Protein AF-A0A314ULB9-F1 (afdb_monomer_lite)

Foldseek 3Di:
DDDDDDDDDDDDDDDDDDDDPDDDDDDDDDDPDPPDPDFDFPDFADDDDDDDDDDDDDDDDDPDPPRGDRAAGEHELVGLVCLVVCVVVVGAYEYEYQADLLVLLVLLCLLVVVVVPPDPPPDDDQPCPRQQDPDRDPPLLDQVCCVDPNVVVSSVSSVSQLSHQEYEYAADCVVRVRSQVRQVPPVSGHHYHHPDDPADQDPPDDDDPVVVVVQVVVQVLLVPADFLQEEEEDAPFQDADDLVVLQVVLVVCLVVVTAYEYQHWHADDVPDDRTTDFDPDPCVRYPHCSCVSCPSRYDYDNDYPLLVLLLRRNHNAYEYLPRPNSVRSNVVSVHHYDYPSVSVSVCSNPPD

pLDDT: mean 75.26, std 25.93, range [21.83, 98.62]

Secondary structure (DSSP, 8-state):
-------------------------------------------------PPP---------------PPP--EEEEGGGGGGHHHHHHTT--EEEEE-S-HHHHHHHHHHHHHHHH--S---S--TT---TT-SS---GGGS-GGGTSTTHHHHHHHHHTGGGSSEEEES--TTTSHHHHHHHHHSSSSPPEEE-------S--S---HHHHHHHHHHHHHHHTSPTT-EEEEE--TT----HHHHHHHHHHHHHH--EEEEE-EEPPPTTS-SS-EE-S-HHHHSPTTHHHHTTTTEEEES---HHHHHHSTTEEEEEE---HHHHHHHHHTTPPEEE-HHHHHHHTTT--

Organism: NCBI:txid2094558

Structure (mmCIF, N/CA/C/O backbone):
data_AF-A0A314ULB9-F1
#
_entry.id   AF-A0A314ULB9-F1
#
loop_
_atom_site.group_PDB
_atom_site.id
_atom_site.type_symbol
_atom_site.label_atom_id
_atom_site.label_alt_id
_atom_site.label_comp_id
_atom_site.label_asym_id
_atom_site.label_entity_id
_atom_site.label_seq_id
_atom_site.pdbx_PDB_ins_code
_atom_site.Cartn_x
_atom_site.Cartn_y
_atom_site.Cartn_z
_atom_site.occupancy
_atom_site.B_iso_or_equiv
_atom_site.auth_seq_id
_atom_site.auth_comp_id
_atom_site.auth_asym_id
_atom_site.auth_atom_id
_atom_site.pdbx_PDB_model_num
ATOM 1 N N . MET A 1 1 ? 30.884 51.135 22.138 1.00 31.78 1 MET A N 1
ATOM 2 C CA . MET A 1 1 ? 32.271 51.521 22.484 1.00 31.78 1 MET A CA 1
ATOM 3 C C . MET A 1 1 ? 32.935 50.277 23.064 1.00 31.78 1 MET A C 1
ATOM 5 O O . MET A 1 1 ? 32.473 49.824 24.096 1.00 31.78 1 MET A O 1
ATOM 9 N N . GLN A 1 2 ? 33.692 49.493 22.278 1.00 26.55 2 GLN A N 1
ATOM 10 C CA . GLN A 1 2 ? 35.158 49.615 22.075 1.00 26.55 2 GLN A CA 1
ATOM 11 C C . GLN A 1 2 ? 35.912 49.604 23.426 1.00 26.55 2 GLN A C 1
ATOM 13 O O . GLN A 1 2 ? 35.586 50.415 24.276 1.00 26.55 2 GLN A O 1
ATOM 18 N N . ASN A 1 3 ? 36.922 48.773 23.706 1.00 25.91 3 ASN A N 1
ATOM 19 C CA . ASN A 1 3 ? 37.880 48.105 22.826 1.00 25.91 3 ASN A CA 1
ATOM 20 C C . ASN A 1 3 ? 38.732 47.065 23.599 1.00 25.91 3 ASN A C 1
ATOM 22 O O . ASN A 1 3 ? 39.042 47.284 24.763 1.00 25.91 3 ASN A O 1
ATOM 26 N N . LEU A 1 4 ? 39.136 46.014 22.867 1.00 26.66 4 LEU A N 1
ATOM 27 C CA . LEU A 1 4 ? 40.483 45.416 22.724 1.00 26.66 4 LEU A CA 1
ATOM 28 C C . LEU A 1 4 ? 41.316 45.028 23.967 1.00 26.66 4 LEU A C 1
ATOM 30 O O . LEU A 1 4 ? 41.669 45.878 24.773 1.00 26.66 4 LEU A O 1
ATOM 34 N N . LEU A 1 5 ? 41.824 43.782 23.975 1.00 28.67 5 LEU A N 1
ATOM 35 C CA . LEU A 1 5 ? 43.239 43.462 23.667 1.00 28.67 5 LEU A CA 1
ATOM 36 C C . LEU A 1 5 ? 43.513 41.938 23.763 1.00 28.67 5 LEU A C 1
ATOM 38 O O . LEU A 1 5 ? 43.334 41.327 24.810 1.00 28.67 5 LEU A O 1
ATOM 42 N N . GLN A 1 6 ? 43.983 41.338 22.661 1.00 25.08 6 GLN A N 1
ATOM 43 C CA . GLN A 1 6 ? 44.854 40.144 22.676 1.00 25.08 6 GLN A CA 1
ATOM 44 C C . GLN A 1 6 ? 46.307 40.593 22.931 1.00 25.08 6 GLN A C 1
ATOM 46 O O . GLN A 1 6 ? 46.593 41.777 22.724 1.00 25.08 6 GLN A O 1
ATOM 51 N N . PRO A 1 7 ? 47.245 39.690 23.301 1.00 31.47 7 PRO A N 1
ATOM 52 C CA . PRO A 1 7 ? 48.147 39.129 22.274 1.00 31.47 7 PRO A CA 1
ATOM 53 C C . PRO A 1 7 ? 48.687 37.686 22.497 1.00 31.47 7 PRO A C 1
ATOM 55 O O . PRO A 1 7 ? 49.016 37.279 23.602 1.00 31.47 7 PRO A O 1
ATOM 58 N N . GLN A 1 8 ? 48.884 37.005 21.358 1.00 25.34 8 GLN A N 1
ATOM 59 C CA . GLN A 1 8 ? 50.039 36.187 20.915 1.00 25.34 8 GLN A CA 1
ATOM 60 C C . GLN A 1 8 ? 50.439 34.813 21.525 1.00 25.34 8 GLN A C 1
ATOM 62 O O . GLN A 1 8 ? 50.865 34.671 22.663 1.00 25.34 8 GLN A O 1
ATOM 67 N N . ASN A 1 9 ? 50.448 33.832 20.605 1.00 25.34 9 ASN A N 1
ATOM 68 C CA . ASN A 1 9 ? 51.266 32.602 20.502 1.00 25.34 9 ASN A CA 1
ATOM 69 C C . ASN A 1 9 ? 52.771 32.953 20.352 1.00 25.34 9 ASN A C 1
ATOM 71 O O . ASN A 1 9 ? 53.022 34.035 19.812 1.00 25.34 9 ASN A O 1
ATOM 75 N N . PRO A 1 10 ? 53.782 32.089 20.661 1.00 32.91 10 PRO A N 1
ATOM 76 C CA . PRO A 1 10 ? 54.102 30.926 19.794 1.00 32.91 10 PRO A CA 1
ATOM 77 C C . PRO A 1 10 ? 54.936 29.758 20.416 1.00 32.91 10 PRO A C 1
ATOM 79 O O . PRO A 1 10 ? 55.727 29.960 21.330 1.00 32.91 10 PRO A O 1
ATOM 82 N N . LYS A 1 11 ? 54.888 28.554 19.814 1.00 25.78 11 LYS A N 1
ATOM 83 C CA . LYS A 1 11 ? 56.035 27.806 19.214 1.00 25.78 11 LYS A CA 1
ATOM 84 C C . LYS A 1 11 ? 55.843 26.280 19.161 1.00 25.78 11 LYS A C 1
ATOM 86 O O . LYS A 1 11 ? 55.283 25.641 20.039 1.00 25.78 11 LYS A O 1
ATOM 91 N N . SER A 1 12 ? 56.381 25.766 18.062 1.00 24.47 12 SER A N 1
ATOM 92 C CA . SER A 1 12 ? 56.535 24.410 17.536 1.00 24.47 12 SER A CA 1
ATOM 93 C C . SER A 1 12 ? 57.300 23.400 18.399 1.00 24.47 12 SER A C 1
ATOM 95 O O . SER A 1 12 ? 58.253 23.780 19.074 1.00 24.47 12 SER A O 1
ATOM 97 N N . ASN A 1 13 ? 56.961 22.114 18.225 1.00 24.06 13 ASN A N 1
ATOM 98 C CA . ASN A 1 13 ? 57.814 20.908 18.072 1.00 24.06 13 ASN A CA 1
ATOM 99 C C . ASN A 1 13 ? 56.893 19.685 18.293 1.00 24.06 13 ASN A C 1
ATOM 101 O O . ASN A 1 13 ? 55.990 19.768 19.110 1.00 24.06 13 ASN A O 1
ATOM 105 N N . SER A 1 14 ? 56.980 18.519 17.660 1.00 25.56 14 SER A N 1
ATOM 106 C CA . SER A 1 14 ? 57.880 17.901 16.689 1.00 25.56 14 SER A CA 1
ATOM 107 C C . SER A 1 14 ? 57.163 16.644 16.161 1.00 25.56 14 SER A C 1
ATOM 109 O O . SER A 1 14 ? 56.332 16.070 16.865 1.00 25.56 14 SER A O 1
ATOM 111 N N . LEU A 1 15 ? 57.521 16.181 14.963 1.00 23.30 15 LEU A N 1
ATOM 112 C CA . LEU A 1 15 ? 57.156 14.860 14.446 1.00 23.30 15 LEU A CA 1
ATOM 113 C C . LEU A 1 15 ? 57.511 13.743 15.442 1.00 23.30 15 LEU A C 1
ATOM 115 O O . LEU A 1 15 ? 58.659 13.656 15.866 1.00 23.30 15 LEU A O 1
ATOM 119 N N . MET A 1 16 ? 56.578 12.821 15.685 1.00 24.92 16 MET A N 1
ATOM 120 C CA . MET A 1 16 ? 56.902 11.406 15.855 1.00 24.92 16 MET A CA 1
ATOM 121 C C . MET A 1 16 ? 55.742 10.534 15.372 1.00 24.92 16 MET A C 1
ATOM 123 O O . MET A 1 16 ? 54.600 10.642 15.805 1.00 24.92 16 MET A O 1
ATOM 127 N N . SER A 1 17 ? 56.101 9.677 14.428 1.00 26.77 17 SER A N 1
ATOM 128 C CA . SER A 1 17 ? 55.384 8.528 13.901 1.00 26.77 17 SER A CA 1
ATOM 129 C C . SER A 1 17 ? 54.735 7.662 14.982 1.00 26.77 17 SER A C 1
ATOM 131 O O . SER A 1 17 ? 55.441 7.133 15.841 1.00 26.77 17 SER A O 1
ATOM 133 N N . GLN A 1 18 ? 53.432 7.404 14.863 1.00 26.67 18 GLN A N 1
ATOM 134 C CA . GLN A 1 18 ? 52.801 6.226 15.456 1.00 26.67 18 GLN A CA 1
ATOM 135 C C . GLN A 1 18 ? 51.836 5.593 14.449 1.00 26.67 18 GLN A C 1
ATOM 137 O O . GLN A 1 18 ? 50.843 6.188 14.039 1.00 26.67 18 GLN A O 1
ATOM 142 N N . ASN A 1 19 ? 52.186 4.373 14.039 1.00 23.97 19 ASN A N 1
ATOM 143 C CA . ASN A 1 19 ? 51.339 3.450 13.297 1.00 23.97 19 ASN A CA 1
ATOM 144 C C . ASN A 1 19 ? 50.053 3.182 14.094 1.00 23.97 19 ASN A C 1
ATOM 146 O O . ASN A 1 19 ? 50.112 2.594 15.175 1.00 23.97 19 ASN A O 1
ATOM 150 N N . LEU A 1 20 ? 48.896 3.566 13.552 1.00 23.14 20 LEU A N 1
ATOM 151 C CA . LEU A 1 20 ? 47.603 3.104 14.049 1.00 23.14 20 LEU A CA 1
ATOM 152 C C . LEU A 1 20 ? 47.368 1.655 13.597 1.00 23.14 20 LEU A C 1
ATOM 154 O O . LEU A 1 20 ? 46.864 1.405 12.507 1.00 23.14 20 LEU A O 1
ATOM 158 N N . ASN A 1 21 ? 47.672 0.704 14.478 1.00 26.59 21 ASN A N 1
ATOM 159 C CA . ASN A 1 21 ? 46.904 -0.535 14.570 1.00 26.59 21 ASN A CA 1
ATOM 160 C C . ASN A 1 21 ? 45.690 -0.244 15.463 1.00 26.59 21 ASN A C 1
ATOM 162 O O . ASN A 1 21 ? 45.787 -0.332 16.685 1.00 26.59 21 ASN A O 1
ATOM 166 N N . GLN A 1 22 ? 44.553 0.124 14.871 1.00 23.95 22 GLN A N 1
ATOM 167 C CA . GLN A 1 22 ? 43.273 0.142 15.582 1.00 23.95 22 GLN A CA 1
ATOM 168 C C . GLN A 1 22 ? 42.404 -1.021 15.112 1.00 23.95 22 GLN A C 1
ATOM 170 O O . GLN A 1 22 ? 41.786 -0.996 14.051 1.00 23.95 22 GLN A O 1
ATOM 175 N N . SER A 1 23 ? 42.376 -2.046 15.964 1.00 25.17 23 SER A N 1
ATOM 176 C CA . SER A 1 23 ? 41.289 -3.012 16.062 1.00 25.17 23 SER A CA 1
ATOM 177 C C . SER A 1 23 ? 39.985 -2.245 16.287 1.00 25.17 23 SER A C 1
ATOM 179 O O . SER A 1 23 ? 39.807 -1.610 17.327 1.00 25.17 23 SER A O 1
ATOM 181 N N . THR A 1 24 ? 39.085 -2.257 15.308 1.00 23.42 24 THR A N 1
ATOM 182 C CA . THR A 1 24 ? 37.729 -1.733 15.480 1.00 23.42 24 THR A CA 1
ATOM 183 C C . THR A 1 24 ? 36.827 -2.869 15.945 1.00 23.42 24 THR A C 1
ATOM 185 O O . THR A 1 24 ? 36.360 -3.703 15.173 1.00 23.42 24 THR A O 1
ATOM 188 N N . HIS A 1 25 ? 36.590 -2.896 17.256 1.00 22.94 25 HIS A N 1
ATOM 189 C CA . HIS A 1 25 ? 35.449 -3.582 17.845 1.00 22.94 25 HIS A CA 1
ATOM 190 C C . HIS A 1 25 ? 34.162 -2.968 17.278 1.00 22.94 25 HIS A C 1
ATOM 192 O O . HIS A 1 25 ? 33.786 -1.850 17.625 1.00 22.94 25 HIS A O 1
ATOM 198 N N . LEU A 1 26 ? 33.479 -3.707 16.403 1.00 22.30 26 LEU A N 1
ATOM 199 C CA . LEU A 1 26 ? 32.108 -3.407 16.003 1.00 22.30 26 LEU A CA 1
ATOM 200 C C . LEU A 1 26 ? 31.181 -3.651 17.199 1.00 22.30 26 LEU A C 1
ATOM 202 O O . LEU A 1 26 ? 30.845 -4.788 17.536 1.00 22.30 26 LEU A O 1
ATOM 206 N N . HIS A 1 27 ? 30.771 -2.560 17.844 1.00 21.83 27 HIS A N 1
ATOM 207 C CA . HIS A 1 27 ? 29.608 -2.541 18.720 1.00 21.83 27 HIS A CA 1
ATOM 208 C C . HIS A 1 27 ? 28.372 -2.954 17.908 1.00 21.83 27 HIS A C 1
ATOM 210 O O . HIS A 1 27 ? 27.984 -2.278 16.958 1.00 21.83 27 HIS A O 1
ATOM 216 N N . LYS A 1 28 ? 27.745 -4.068 18.300 1.00 23.70 28 LYS A N 1
ATOM 217 C CA . LYS A 1 28 ? 26.395 -4.434 17.866 1.00 23.70 28 LYS A CA 1
ATOM 218 C C . LYS A 1 28 ? 25.407 -3.440 18.474 1.00 23.70 28 LYS A C 1
ATOM 220 O O . LYS A 1 28 ? 25.072 -3.549 19.650 1.00 23.70 28 LYS A O 1
ATOM 225 N N . THR A 1 29 ? 24.929 -2.490 17.684 1.00 22.11 29 THR A N 1
ATOM 226 C CA . THR A 1 29 ? 23.689 -1.770 17.977 1.00 22.11 29 THR A CA 1
ATOM 227 C C . THR A 1 29 ? 22.541 -2.526 17.314 1.00 22.11 29 THR A C 1
ATOM 229 O O . THR A 1 29 ? 22.386 -2.537 16.096 1.00 22.11 29 THR A O 1
ATOM 232 N N . HIS A 1 30 ? 21.759 -3.224 18.138 1.00 26.66 30 HIS A N 1
ATOM 233 C CA . HIS A 1 30 ? 20.479 -3.794 17.741 1.00 26.66 30 HIS A CA 1
ATOM 234 C C . HIS A 1 30 ? 19.498 -2.650 17.457 1.00 26.66 30 HIS A C 1
ATOM 236 O O . HIS A 1 30 ? 19.105 -1.927 18.367 1.00 26.66 30 HIS A O 1
ATOM 242 N N . SER A 1 31 ? 19.120 -2.497 16.191 1.00 22.25 31 SER A N 1
ATOM 243 C CA . SER A 1 31 ? 17.976 -1.705 15.742 1.00 22.25 31 SER A CA 1
ATOM 244 C C . SER A 1 31 ? 17.188 -2.580 14.774 1.00 22.25 31 SER A C 1
ATOM 246 O O . SER A 1 31 ? 17.497 -2.689 13.588 1.00 22.25 31 SER A O 1
ATOM 248 N N . SER A 1 32 ? 16.234 -3.319 15.327 1.00 28.33 32 SER A N 1
ATOM 249 C CA . SER A 1 32 ? 15.219 -4.051 14.586 1.00 28.33 32 SER A CA 1
ATOM 250 C C . SER A 1 32 ? 14.199 -3.038 14.085 1.00 28.33 32 SER A C 1
ATOM 252 O O . SER A 1 32 ? 13.433 -2.551 14.905 1.00 28.33 32 SER A O 1
ATOM 254 N N . HIS A 1 33 ? 14.242 -2.699 12.794 1.00 29.58 33 HIS A N 1
ATOM 255 C CA . HIS A 1 33 ? 13.138 -2.231 11.928 1.00 29.58 33 HIS A CA 1
ATOM 256 C C . HIS A 1 33 ? 13.734 -1.685 10.607 1.00 29.58 33 HIS A C 1
ATOM 258 O O . HIS A 1 33 ? 13.588 -0.518 10.257 1.00 29.58 33 HIS A O 1
ATOM 264 N N . GLN A 1 34 ? 14.448 -2.540 9.865 1.00 24.33 34 GLN A N 1
ATOM 265 C CA . GLN A 1 34 ? 14.651 -2.357 8.423 1.00 24.33 34 GLN A CA 1
ATOM 266 C C . GLN A 1 34 ? 13.581 -3.192 7.717 1.00 24.33 34 GLN A C 1
ATOM 268 O O . GLN A 1 34 ? 13.739 -4.401 7.572 1.00 24.33 34 GLN A O 1
ATOM 273 N N . GLN A 1 35 ? 12.468 -2.574 7.327 1.00 31.08 35 GLN A N 1
ATOM 274 C CA . GLN A 1 35 ? 11.475 -3.238 6.486 1.00 31.08 35 GLN A CA 1
ATOM 275 C C . GLN A 1 35 ? 11.887 -3.114 5.008 1.00 31.08 35 GLN A C 1
ATOM 277 O O . GLN A 1 35 ? 11.817 -2.048 4.413 1.00 31.08 35 GLN A O 1
ATOM 282 N N . ASN A 1 36 ? 12.354 -4.247 4.473 1.00 27.62 36 ASN A N 1
ATOM 283 C CA . ASN A 1 36 ? 12.190 -4.769 3.110 1.00 27.62 36 ASN A CA 1
ATOM 284 C C . ASN A 1 36 ? 12.535 -3.884 1.893 1.00 27.62 36 ASN A C 1
ATOM 286 O O . ASN A 1 36 ? 11.671 -3.550 1.092 1.00 27.62 36 ASN A O 1
ATOM 290 N N . LEU A 1 37 ? 13.835 -3.703 1.639 1.00 26.09 37 LEU A N 1
ATOM 291 C CA . LEU A 1 37 ? 14.373 -3.776 0.272 1.00 26.09 37 LEU A CA 1
ATOM 292 C C . LEU A 1 37 ? 14.698 -5.249 -0.014 1.00 26.09 37 LEU A C 1
ATOM 294 O O . LEU A 1 37 ? 15.785 -5.729 0.317 1.00 26.09 37 LEU A O 1
ATOM 298 N N . SER A 1 38 ? 13.753 -6.011 -0.561 1.00 27.70 38 SER A N 1
ATOM 299 C CA . SER A 1 38 ? 14.019 -7.398 -0.948 1.00 27.70 38 SER A CA 1
ATOM 300 C C . SER A 1 38 ? 14.708 -7.442 -2.315 1.00 27.70 38 SER A C 1
ATOM 302 O O . SER A 1 38 ? 14.077 -7.410 -3.367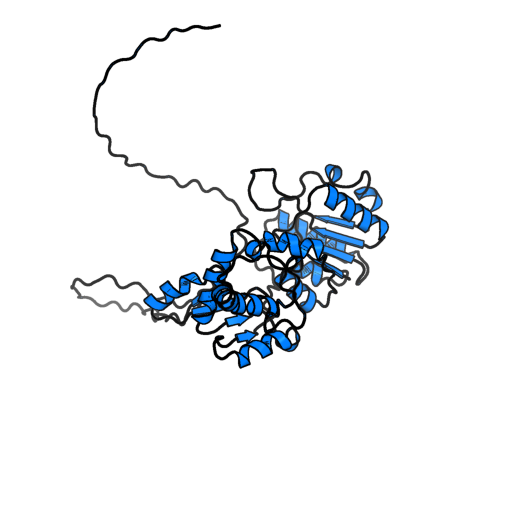 1.00 27.70 38 SER A O 1
ATOM 304 N N . LEU A 1 39 ? 16.040 -7.568 -2.319 1.00 27.80 39 LEU A N 1
ATOM 305 C CA . LEU A 1 39 ? 16.733 -8.130 -3.479 1.00 27.80 39 LEU A CA 1
ATOM 306 C C . LEU A 1 39 ? 16.378 -9.621 -3.555 1.00 27.80 39 LEU A C 1
ATOM 308 O O . LEU A 1 39 ? 16.906 -10.436 -2.796 1.00 27.80 39 LEU A O 1
ATOM 312 N N . PHE A 1 40 ? 15.500 -9.998 -4.480 1.00 29.84 40 PHE A N 1
ATOM 313 C CA . PHE A 1 40 ? 15.278 -11.405 -4.788 1.00 29.84 40 PHE A CA 1
ATOM 314 C C . PHE A 1 40 ? 16.350 -11.883 -5.775 1.00 29.84 40 PHE A C 1
ATOM 316 O O . PHE A 1 40 ? 16.211 -11.792 -6.993 1.00 29.84 40 PHE A O 1
ATOM 323 N N . THR A 1 41 ? 17.454 -12.422 -5.254 1.00 30.70 41 THR A N 1
ATOM 324 C CA . THR A 1 41 ? 18.365 -13.237 -6.066 1.00 30.70 41 THR A CA 1
ATOM 325 C C . THR A 1 41 ? 17.720 -14.605 -6.288 1.00 30.70 41 THR A C 1
ATOM 327 O O . THR A 1 41 ? 17.552 -15.363 -5.331 1.00 30.70 41 THR A O 1
ATOM 330 N N . LEU A 1 42 ? 17.420 -14.970 -7.538 1.00 31.72 42 LEU A N 1
ATOM 331 C CA . LEU A 1 42 ? 17.211 -16.376 -7.901 1.00 31.72 42 LEU A CA 1
ATOM 332 C C . LEU A 1 42 ? 18.534 -17.113 -7.655 1.00 31.72 42 LEU A C 1
ATOM 334 O O . LEU A 1 42 ? 19.478 -17.015 -8.443 1.00 31.72 42 LEU A O 1
ATOM 338 N N . LYS A 1 43 ? 18.645 -17.759 -6.488 1.00 27.48 43 LYS A N 1
ATOM 339 C CA . LYS A 1 43 ? 19.901 -18.354 -6.043 1.00 27.48 43 LYS A CA 1
ATOM 340 C C . LYS A 1 43 ? 20.190 -19.633 -6.789 1.00 27.48 43 LYS A C 1
ATOM 342 O O . LYS A 1 43 ? 19.488 -20.634 -6.700 1.00 27.48 43 LYS A O 1
ATOM 347 N N . ALA A 1 44 ? 21.348 -19.567 -7.405 1.00 41.41 44 ALA A N 1
ATOM 348 C CA . ALA A 1 44 ? 22.115 -20.674 -7.862 1.00 41.41 44 ALA A CA 1
ATOM 349 C C . ALA A 1 44 ? 23.609 -20.280 -7.684 1.00 41.41 44 ALA A C 1
ATOM 351 O O . ALA A 1 44 ? 24.128 -19.458 -8.422 1.00 41.41 44 ALA A O 1
ATOM 352 N N . THR A 1 45 ? 24.275 -20.867 -6.677 1.00 31.22 45 THR A N 1
ATOM 353 C CA . THR A 1 45 ? 25.677 -20.724 -6.231 1.00 31.22 45 THR A CA 1
ATOM 354 C C . THR A 1 45 ? 26.793 -21.145 -7.220 1.00 31.22 45 THR A C 1
ATOM 356 O O . THR A 1 45 ? 26.890 -22.312 -7.585 1.00 31.22 45 THR A O 1
ATOM 359 N N . TYR A 1 46 ? 27.766 -20.258 -7.482 1.00 34.84 46 TYR A N 1
ATOM 360 C CA . TYR A 1 46 ? 29.074 -20.574 -8.098 1.00 34.84 46 TYR A CA 1
ATOM 361 C C . TYR A 1 46 ? 30.237 -20.071 -7.207 1.00 34.84 46 TYR A C 1
ATOM 363 O O . TYR A 1 46 ? 30.109 -18.991 -6.623 1.00 34.84 46 TYR A O 1
ATOM 371 N N . PRO A 1 47 ? 31.378 -20.786 -7.094 1.00 32.94 47 PRO A N 1
ATOM 372 C CA . PRO A 1 47 ? 32.570 -20.292 -6.405 1.00 32.94 47 PRO A CA 1
ATOM 373 C C . PRO A 1 47 ? 33.498 -19.492 -7.336 1.00 32.94 47 PRO A C 1
ATOM 375 O O . PRO A 1 47 ? 33.852 -19.910 -8.434 1.00 32.94 47 PRO A O 1
ATOM 378 N N . MET A 1 48 ? 33.924 -18.325 -6.862 1.00 28.89 48 MET A N 1
ATOM 379 C CA . MET A 1 48 ? 34.791 -17.370 -7.557 1.00 28.89 48 MET A CA 1
ATOM 380 C C . MET A 1 48 ? 36.180 -17.977 -7.866 1.00 28.89 48 MET A C 1
ATOM 382 O O . MET A 1 48 ? 36.951 -18.274 -6.952 1.00 28.89 48 MET A O 1
ATOM 386 N N . SER A 1 49 ? 36.526 -18.146 -9.149 1.00 33.34 49 SER A N 1
ATOM 387 C CA . SER A 1 49 ? 37.855 -18.614 -9.575 1.00 33.34 49 SER A CA 1
ATOM 388 C C . SER A 1 49 ? 38.922 -17.543 -9.325 1.00 33.34 49 SER A C 1
ATOM 390 O O . SER A 1 49 ? 38.959 -16.513 -9.998 1.00 33.34 49 SER A O 1
ATOM 392 N N . ARG A 1 50 ? 39.839 -17.806 -8.385 1.00 34.44 50 ARG A N 1
ATOM 393 C CA . ARG A 1 50 ? 41.129 -17.105 -8.311 1.00 34.44 50 ARG A CA 1
ATOM 394 C C . ARG A 1 50 ? 42.048 -17.601 -9.427 1.00 34.44 50 ARG A C 1
ATOM 396 O O . ARG A 1 50 ? 42.102 -18.795 -9.715 1.00 34.44 50 ARG A O 1
ATOM 403 N N . LYS A 1 51 ? 42.765 -16.658 -10.042 1.00 32.56 51 LYS A N 1
ATOM 404 C CA . LYS A 1 51 ? 43.770 -16.902 -11.081 1.00 32.56 51 LYS A CA 1
ATOM 405 C C . LYS A 1 51 ? 44.860 -17.873 -10.595 1.00 32.56 51 LYS A C 1
ATOM 407 O O . LYS A 1 51 ? 45.254 -17.873 -9.434 1.00 32.56 51 LYS A O 1
ATOM 412 N N . SER A 1 52 ? 45.297 -18.673 -11.557 1.00 30.75 52 SER A N 1
ATOM 413 C CA . SER A 1 52 ? 46.242 -19.791 -11.567 1.00 30.75 52 SER A CA 1
ATOM 414 C C . SER A 1 52 ? 47.594 -19.599 -10.865 1.00 30.75 52 SER A C 1
ATOM 416 O O . SER A 1 52 ? 48.270 -18.604 -11.110 1.00 30.75 52 SER A O 1
ATOM 418 N N . SER A 1 53 ? 48.039 -20.656 -10.172 1.00 28.31 53 SER A N 1
ATOM 419 C CA . SER A 1 53 ? 49.428 -21.160 -10.166 1.00 28.31 53 SER A CA 1
ATOM 420 C C . SER A 1 53 ? 49.409 -22.697 -10.025 1.00 28.31 53 SER A C 1
ATOM 422 O O . SER A 1 53 ? 48.499 -23.210 -9.369 1.00 28.31 53 SER A O 1
ATOM 424 N N . PRO A 1 54 ? 50.338 -23.455 -10.645 1.00 38.59 54 PRO A N 1
ATOM 425 C CA . PRO A 1 54 ? 50.186 -24.896 -10.830 1.00 38.59 54 PRO A CA 1
ATOM 426 C C . PRO A 1 54 ? 50.928 -25.707 -9.760 1.00 38.59 54 PRO A C 1
ATOM 428 O O . PRO A 1 54 ? 52.125 -25.529 -9.568 1.00 38.59 54 PRO A O 1
ATOM 431 N N . ALA A 1 55 ? 50.232 -26.650 -9.125 1.00 30.94 55 ALA A N 1
ATOM 432 C CA . ALA A 1 55 ? 50.809 -27.902 -8.633 1.00 30.94 55 ALA A CA 1
ATOM 433 C C . ALA A 1 55 ? 49.671 -28.852 -8.235 1.00 30.94 55 ALA A C 1
ATOM 435 O O . ALA A 1 55 ? 48.920 -28.577 -7.302 1.00 30.94 55 ALA A O 1
ATOM 436 N N . SER A 1 56 ? 49.543 -29.978 -8.935 1.00 33.12 56 SER A N 1
ATOM 437 C CA . SER A 1 56 ? 48.666 -31.077 -8.541 1.00 33.12 56 SER A CA 1
ATOM 438 C C . SER A 1 56 ? 49.467 -32.364 -8.427 1.00 33.12 56 SER A C 1
ATOM 440 O O . SER A 1 56 ? 50.043 -32.815 -9.415 1.00 33.12 56 SER A O 1
ATOM 442 N N . SER A 1 57 ? 49.383 -33.004 -7.266 1.00 34.69 57 SER A N 1
ATOM 443 C CA . SER A 1 57 ? 49.202 -34.453 -7.194 1.00 34.69 57 SER A CA 1
ATOM 444 C C . SER A 1 57 ? 48.641 -34.825 -5.824 1.00 34.69 57 SER A C 1
ATOM 446 O O . SER A 1 57 ? 49.363 -34.825 -4.831 1.00 34.69 57 SER A O 1
ATOM 448 N N . SER A 1 58 ? 47.346 -35.121 -5.762 1.00 32.28 58 SER A N 1
ATOM 449 C CA . SER A 1 58 ? 46.804 -36.351 -5.165 1.00 32.28 58 SER A CA 1
ATOM 450 C C . SER A 1 58 ? 45.292 -36.237 -4.982 1.00 32.28 58 SER A C 1
ATOM 452 O O . SER A 1 58 ? 44.731 -35.207 -4.618 1.00 32.28 58 SER A O 1
ATOM 454 N N . SER A 1 59 ? 44.646 -37.332 -5.345 1.00 40.09 59 SER A N 1
ATOM 455 C CA . SER A 1 59 ? 43.220 -37.554 -5.487 1.00 40.09 59 SER A CA 1
ATOM 456 C C . SER A 1 59 ? 42.537 -37.830 -4.149 1.00 40.09 59 SER A C 1
ATOM 458 O O . SER A 1 59 ? 42.794 -38.864 -3.537 1.00 40.09 59 SER A O 1
ATOM 460 N N . HIS A 1 60 ? 41.566 -36.999 -3.780 1.00 36.59 60 HIS A N 1
ATOM 461 C CA . HIS A 1 60 ? 40.437 -37.430 -2.962 1.00 36.59 60 HIS A CA 1
ATOM 462 C C . HIS A 1 60 ? 39.147 -36.866 -3.550 1.00 36.59 60 HIS A C 1
ATOM 464 O O . HIS A 1 60 ? 38.985 -35.659 -3.705 1.00 36.59 60 HIS A O 1
ATOM 470 N N . ALA A 1 61 ? 38.253 -37.781 -3.921 1.00 45.47 61 ALA A N 1
ATOM 471 C CA . ALA A 1 61 ? 36.936 -37.501 -4.459 1.00 45.47 61 ALA A CA 1
ATOM 472 C C . ALA A 1 61 ? 36.074 -36.783 -3.409 1.00 45.47 61 ALA A C 1
ATOM 474 O O . ALA A 1 61 ? 35.428 -37.417 -2.576 1.00 45.47 61 ALA A O 1
ATOM 475 N N . SER A 1 62 ? 36.052 -35.452 -3.457 1.00 40.31 62 SER A N 1
ATOM 476 C CA . SER A 1 62 ? 34.934 -34.674 -2.943 1.00 40.31 62 SER A CA 1
ATOM 477 C C . SER A 1 62 ? 33.869 -34.637 -4.038 1.00 40.31 62 SER A C 1
ATOM 479 O O . SER A 1 62 ? 34.142 -34.270 -5.179 1.00 40.31 62 SER A O 1
ATOM 481 N N . LYS A 1 63 ? 32.647 -35.071 -3.717 1.00 42.34 63 LYS A N 1
ATOM 482 C CA . LYS A 1 63 ? 31.479 -34.837 -4.572 1.00 42.34 63 LYS A CA 1
ATOM 483 C C . LYS A 1 63 ? 31.383 -33.324 -4.784 1.00 42.34 63 LYS A C 1
ATOM 485 O O . LYS A 1 63 ? 31.081 -32.603 -3.833 1.00 42.34 63 LYS A O 1
ATOM 490 N N . SER A 1 64 ? 31.712 -32.842 -5.981 1.00 49.16 64 SER A N 1
ATOM 491 C CA . SER A 1 64 ? 31.534 -31.438 -6.332 1.00 49.16 64 SER A CA 1
ATOM 492 C C . SER A 1 64 ? 30.051 -31.126 -6.204 1.00 49.16 64 SER A C 1
ATOM 494 O O . SER A 1 64 ? 29.238 -31.770 -6.864 1.00 49.16 64 SER A O 1
ATOM 496 N N . LEU A 1 65 ? 29.682 -30.171 -5.347 1.00 51.75 65 LEU A N 1
ATOM 497 C CA . LEU A 1 65 ? 28.389 -29.519 -5.508 1.00 51.75 65 LEU A CA 1
ATOM 498 C C . LEU A 1 65 ? 28.376 -28.954 -6.929 1.00 51.75 65 LEU A C 1
ATOM 500 O O . LEU A 1 65 ? 29.192 -28.083 -7.238 1.00 51.75 65 LEU A O 1
ATOM 504 N N . ASP A 1 66 ? 27.509 -29.494 -7.783 1.00 55.94 66 ASP A N 1
ATOM 505 C CA . ASP A 1 66 ? 27.297 -28.992 -9.133 1.00 55.94 66 ASP A CA 1
ATOM 506 C C . ASP A 1 66 ? 27.106 -27.477 -9.076 1.00 55.94 66 ASP A C 1
ATOM 508 O O . ASP A 1 66 ? 26.310 -26.947 -8.295 1.00 55.94 66 ASP A O 1
ATOM 512 N N . SER A 1 67 ? 27.919 -26.775 -9.859 1.00 69.44 67 SER A N 1
ATOM 513 C CA . SER A 1 67 ? 27.988 -25.326 -9.848 1.00 69.44 67 SER A CA 1
ATOM 514 C C . SER A 1 67 ? 26.655 -24.762 -10.316 1.00 69.44 67 SER A C 1
ATOM 516 O O . SER A 1 67 ? 26.262 -24.930 -11.473 1.00 69.44 67 SER A O 1
ATOM 518 N N . ILE A 1 68 ? 25.926 -24.120 -9.424 1.00 78.81 68 ILE A N 1
ATOM 519 C CA . ILE A 1 68 ? 24.599 -23.650 -9.743 1.00 78.81 68 ILE A CA 1
ATOM 520 C C . ILE A 1 68 ? 24.725 -22.357 -10.590 1.00 78.81 68 ILE A C 1
ATOM 522 O O . ILE A 1 68 ? 25.514 -21.457 -10.295 1.00 78.81 68 ILE A O 1
ATOM 526 N N . ARG A 1 69 ? 23.964 -22.279 -11.689 1.00 84.81 69 ARG A N 1
ATOM 527 C CA . ARG A 1 69 ? 23.984 -21.178 -12.671 1.00 84.81 69 ARG A CA 1
ATOM 528 C C . ARG A 1 69 ? 22.949 -20.099 -12.341 1.00 84.81 69 ARG A C 1
ATOM 530 O O . ARG A 1 69 ? 21.752 -20.374 -12.381 1.00 84.81 69 ARG A O 1
ATOM 537 N N . VAL A 1 70 ? 23.388 -18.859 -12.118 1.00 88.50 70 VAL A N 1
ATOM 538 C CA . VAL A 1 70 ? 22.482 -17.702 -11.994 1.00 88.50 70 VAL A CA 1
ATOM 539 C C . VAL A 1 70 ? 21.778 -17.456 -13.332 1.00 88.50 70 VAL A C 1
ATOM 541 O O . VAL A 1 70 ? 22.428 -17.268 -14.359 1.00 88.50 70 VAL A O 1
ATOM 544 N N . ALA A 1 71 ? 20.443 -17.486 -13.325 1.00 92.06 71 ALA A N 1
ATOM 545 C CA . ALA A 1 71 ? 19.628 -17.346 -14.535 1.00 92.06 71 ALA A CA 1
ATOM 546 C C . ALA A 1 71 ? 19.328 -15.884 -14.909 1.00 92.06 71 ALA A C 1
ATOM 548 O O . ALA A 1 71 ? 19.025 -15.604 -16.068 1.00 92.06 71 ALA A O 1
ATOM 549 N N . GLY A 1 72 ? 19.402 -14.966 -13.945 1.00 93.94 72 GLY A N 1
ATOM 550 C CA . GLY A 1 72 ? 19.094 -13.550 -14.115 1.00 93.94 72 GLY A CA 1
ATOM 551 C C . GLY A 1 72 ? 18.960 -12.825 -12.781 1.00 93.94 72 GLY A C 1
ATOM 552 O O . GLY A 1 72 ? 19.028 -13.445 -11.717 1.00 93.94 72 GLY A O 1
ATOM 553 N N . LEU A 1 73 ? 18.762 -11.513 -12.854 1.00 95.88 73 LEU A N 1
ATOM 554 C CA . LEU A 1 73 ? 18.543 -10.639 -11.709 1.00 95.88 73 LEU A CA 1
ATOM 555 C C . LEU A 1 73 ? 17.099 -10.130 -11.723 1.00 95.88 73 LEU A C 1
ATOM 557 O O . LEU A 1 73 ? 16.636 -9.659 -12.757 1.00 95.88 73 LEU A O 1
ATOM 561 N N . VAL A 1 74 ? 16.402 -10.202 -10.590 1.00 96.50 74 VAL A N 1
ATOM 562 C CA . VAL A 1 74 ? 15.110 -9.533 -10.393 1.00 96.50 74 VAL A CA 1
ATOM 563 C C . VAL A 1 74 ? 15.347 -8.365 -9.445 1.00 96.50 74 VAL A C 1
ATOM 565 O O . VAL A 1 74 ? 15.869 -8.564 -8.348 1.00 96.50 74 VAL A O 1
ATOM 568 N N . VAL A 1 75 ? 15.024 -7.150 -9.882 1.00 95.56 75 VAL A N 1
ATOM 569 C CA . VAL A 1 75 ? 15.285 -5.921 -9.121 1.00 95.56 75 VAL A CA 1
ATOM 570 C C . VAL A 1 75 ? 13.998 -5.174 -8.840 1.00 95.56 75 VAL A C 1
ATOM 572 O O . VAL A 1 75 ? 13.135 -5.084 -9.706 1.00 95.56 75 VAL A O 1
ATOM 575 N N . ASP A 1 76 ? 13.900 -4.599 -7.648 1.00 92.50 76 ASP A N 1
ATOM 576 C CA . ASP A 1 76 ? 12.946 -3.528 -7.379 1.00 92.50 76 ASP A CA 1
ATOM 577 C C . ASP A 1 76 ? 13.303 -2.273 -8.207 1.00 92.50 76 ASP A C 1
ATOM 579 O O . ASP A 1 76 ? 14.459 -2.091 -8.613 1.00 92.50 76 ASP A O 1
ATOM 583 N N . PHE A 1 77 ? 12.329 -1.401 -8.474 1.00 86.81 77 PHE A N 1
ATOM 584 C CA . PHE A 1 77 ? 12.548 -0.226 -9.316 1.00 86.81 77 PHE A CA 1
ATOM 585 C C . PHE A 1 77 ? 13.538 0.793 -8.730 1.00 86.81 77 PHE A C 1
ATOM 587 O O . PHE A 1 77 ? 14.246 1.439 -9.505 1.00 86.81 77 PHE A O 1
ATOM 594 N N . PHE A 1 78 ? 13.697 0.875 -7.404 1.00 85.38 78 PHE A N 1
ATOM 595 C CA . PHE A 1 78 ? 14.767 1.665 -6.774 1.00 85.38 78 PHE A CA 1
ATOM 596 C C . PHE A 1 78 ? 16.162 1.112 -7.070 1.00 85.38 78 PHE A C 1
ATOM 598 O O . PHE A 1 78 ? 17.156 1.837 -7.034 1.00 85.38 78 PHE A O 1
ATOM 605 N N . CYS A 1 79 ? 16.245 -0.176 -7.399 1.00 91.00 79 CYS A N 1
ATOM 606 C CA . CYS A 1 79 ? 17.482 -0.894 -7.679 1.00 91.00 79 CYS A CA 1
ATOM 607 C C . CYS A 1 79 ? 17.735 -1.081 -9.184 1.00 91.00 79 CYS A C 1
ATOM 609 O O . CYS A 1 79 ? 18.629 -1.839 -9.564 1.00 91.00 79 CYS A O 1
ATOM 611 N N . VAL A 1 80 ? 16.989 -0.396 -10.061 1.00 91.31 80 VAL A N 1
ATOM 612 C CA . VAL A 1 80 ? 17.104 -0.571 -11.522 1.00 91.31 80 VAL A CA 1
ATOM 613 C C . VAL A 1 80 ? 18.485 -0.186 -12.076 1.00 91.31 80 VAL A C 1
ATOM 615 O O . VAL A 1 80 ? 18.880 -0.655 -13.139 1.00 91.31 80 VAL A O 1
ATOM 618 N N . SER A 1 81 ? 19.280 0.599 -11.343 1.00 90.38 81 SER A N 1
ATOM 619 C CA . SER A 1 81 ? 20.685 0.878 -11.684 1.00 90.38 81 SER A CA 1
ATOM 620 C C . SER A 1 81 ? 21.562 -0.382 -11.735 1.00 90.38 81 SER A C 1
ATOM 622 O O . SER A 1 81 ? 22.561 -0.406 -12.451 1.00 90.38 81 SER A O 1
ATOM 624 N N . MET A 1 82 ? 21.162 -1.470 -11.067 1.00 92.44 82 MET A N 1
ATOM 625 C CA . MET A 1 82 ? 21.853 -2.766 -11.128 1.00 92.44 82 MET A CA 1
ATOM 626 C C . MET A 1 82 ? 21.794 -3.429 -12.512 1.00 92.44 82 MET A C 1
ATOM 628 O O . MET A 1 82 ? 22.472 -4.430 -12.741 1.00 92.44 82 MET A O 1
ATOM 632 N N . VAL A 1 83 ? 21.028 -2.873 -13.457 1.00 94.00 83 VAL A N 1
ATOM 633 C CA . VAL A 1 83 ? 21.079 -3.260 -14.872 1.00 94.00 83 VAL A CA 1
ATOM 634 C C . VAL A 1 83 ? 22.509 -3.204 -15.419 1.00 94.00 83 VAL A C 1
ATOM 636 O O . VAL A 1 83 ? 22.893 -4.101 -16.165 1.00 94.00 83 VAL A O 1
ATOM 639 N N . ASP A 1 84 ? 23.316 -2.213 -15.034 1.00 94.31 84 ASP A N 1
ATOM 640 C CA . ASP A 1 84 ? 24.688 -2.088 -15.542 1.00 94.31 84 ASP A CA 1
ATOM 641 C C . ASP A 1 84 ? 25.588 -3.219 -15.016 1.00 94.31 84 ASP A C 1
ATOM 643 O O . ASP A 1 84 ? 26.300 -3.859 -15.790 1.00 94.31 84 ASP A O 1
ATOM 647 N N . VAL A 1 85 ? 25.442 -3.579 -13.737 1.00 94.38 85 VAL A N 1
ATOM 648 C CA . VAL A 1 85 ? 26.123 -4.740 -13.136 1.00 94.38 85 VAL A CA 1
ATOM 649 C C . VAL A 1 85 ? 25.698 -6.041 -13.822 1.00 94.38 85 VAL A C 1
ATOM 651 O O . VAL A 1 85 ? 26.526 -6.896 -14.132 1.00 94.38 85 VAL A O 1
ATOM 654 N N . ALA A 1 86 ? 24.405 -6.208 -14.103 1.00 94.06 86 ALA A N 1
ATOM 655 C CA . ALA A 1 86 ? 23.909 -7.397 -14.786 1.00 94.06 86 ALA A CA 1
ATOM 656 C C . ALA A 1 86 ? 24.449 -7.517 -16.222 1.00 94.06 86 ALA A C 1
ATOM 658 O O . ALA A 1 86 ? 24.771 -8.624 -16.654 1.00 94.06 86 ALA A O 1
ATOM 659 N N . LYS A 1 87 ? 24.620 -6.395 -16.940 1.00 94.31 87 LYS A N 1
ATOM 660 C CA . LYS A 1 87 ? 25.254 -6.374 -18.268 1.00 94.31 87 LYS A CA 1
ATOM 661 C C . LYS A 1 87 ? 26.712 -6.835 -18.208 1.00 94.31 87 LYS A C 1
ATOM 663 O O . LYS A 1 87 ? 27.100 -7.654 -19.040 1.00 94.31 87 LYS A O 1
ATOM 668 N N . GLU A 1 88 ? 27.489 -6.370 -17.226 1.00 95.88 88 GLU A N 1
ATOM 669 C CA . GLU A 1 88 ? 28.881 -6.811 -17.010 1.00 95.88 88 GLU A CA 1
ATOM 670 C C . GLU A 1 88 ? 28.981 -8.315 -16.725 1.00 95.88 88 GLU A C 1
ATOM 672 O O . GLU A 1 88 ? 29.921 -8.979 -17.157 1.00 95.88 88 GLU A O 1
ATOM 677 N N . LEU A 1 89 ? 27.984 -8.868 -16.032 1.00 93.38 89 LEU A N 1
ATOM 678 C CA . LEU A 1 89 ? 27.897 -10.293 -15.710 1.00 93.38 89 LEU A CA 1
ATOM 679 C C . LEU A 1 89 ? 27.211 -11.132 -16.801 1.00 93.38 89 LEU A C 1
ATOM 681 O O . LEU A 1 89 ? 27.055 -12.341 -16.630 1.00 93.38 89 LEU A O 1
ATOM 685 N N . HIS A 1 90 ? 26.791 -10.515 -17.910 1.00 94.00 90 HIS A N 1
ATOM 686 C CA . HIS A 1 90 ? 26.020 -11.150 -18.984 1.00 94.00 90 HIS A CA 1
ATOM 687 C C . HIS A 1 90 ? 24.734 -11.849 -18.495 1.00 94.00 90 HIS A C 1
ATOM 689 O O . HIS A 1 90 ? 24.351 -12.911 -18.995 1.00 94.00 90 HIS A O 1
ATOM 695 N N . LEU A 1 91 ? 24.053 -11.247 -17.517 1.00 95.25 91 LEU A N 1
ATOM 696 C CA . LEU A 1 91 ? 22.804 -11.736 -16.938 1.00 95.25 91 LEU A CA 1
ATOM 697 C C . LEU A 1 91 ? 21.604 -10.916 -17.433 1.00 95.25 91 LEU A C 1
ATOM 699 O O . LEU A 1 91 ? 21.691 -9.691 -17.527 1.00 95.25 91 LEU A O 1
ATOM 703 N N . PRO A 1 92 ? 20.451 -11.551 -17.714 1.00 96.38 92 PRO A N 1
ATOM 704 C CA . PRO A 1 92 ? 19.224 -10.811 -17.968 1.00 96.38 92 PRO A CA 1
ATOM 705 C C . PRO A 1 92 ? 18.692 -10.185 -16.673 1.00 96.38 92 PRO A C 1
ATOM 707 O O . PRO A 1 92 ? 18.633 -10.855 -15.640 1.00 96.38 92 PRO A O 1
ATOM 710 N N . THR A 1 93 ? 18.235 -8.936 -16.753 1.00 97.19 93 THR A N 1
ATOM 711 C CA . THR A 1 93 ? 17.571 -8.238 -15.641 1.00 97.19 93 THR A CA 1
ATOM 712 C C . THR A 1 93 ? 16.073 -8.160 -15.874 1.00 97.19 93 THR A C 1
ATOM 714 O O . THR A 1 93 ? 15.639 -7.804 -16.968 1.00 97.19 93 THR A O 1
ATOM 717 N N . TYR A 1 94 ? 15.293 -8.438 -14.840 1.00 97.69 94 TYR A N 1
ATOM 718 C CA . TYR A 1 94 ? 13.850 -8.261 -14.794 1.00 97.69 94 TYR A CA 1
ATOM 719 C C . TYR A 1 94 ? 13.509 -7.236 -13.718 1.00 97.69 94 TYR A C 1
ATOM 721 O O . TYR A 1 94 ? 14.076 -7.263 -12.626 1.00 97.69 94 TYR A O 1
ATOM 729 N N . LEU A 1 95 ? 12.583 -6.337 -14.025 1.00 97.38 95 LEU A N 1
ATOM 730 C CA . LEU A 1 95 ? 12.044 -5.389 -13.057 1.00 97.38 95 LEU A CA 1
ATOM 731 C C . LEU A 1 95 ? 10.876 -6.043 -12.322 1.00 97.38 95 LEU A C 1
ATOM 733 O O . LEU A 1 95 ? 9.964 -6.526 -12.981 1.00 97.38 95 LEU A O 1
ATOM 737 N N . PHE A 1 96 ? 10.866 -6.037 -10.994 1.00 96.62 96 PHE A N 1
ATOM 738 C CA . PHE A 1 96 ? 9.676 -6.341 -10.207 1.00 96.62 96 PHE A CA 1
ATOM 739 C C . PHE A 1 96 ? 9.006 -5.031 -9.796 1.00 96.62 96 PHE A C 1
ATOM 741 O O . PHE A 1 96 ? 9.554 -4.257 -9.014 1.00 96.62 96 PHE A O 1
ATOM 748 N N . MET A 1 97 ? 7.832 -4.769 -10.364 1.00 94.38 97 MET A N 1
ATOM 749 C CA . MET A 1 97 ? 7.020 -3.608 -10.046 1.00 94.38 97 MET A CA 1
ATOM 750 C C . MET A 1 97 ? 6.123 -3.924 -8.848 1.00 94.38 97 MET A C 1
ATOM 752 O O . MET A 1 97 ? 5.182 -4.714 -8.945 1.00 94.38 97 MET A O 1
ATOM 756 N N . THR A 1 98 ? 6.433 -3.279 -7.726 1.00 90.44 98 THR A N 1
ATOM 757 C CA . THR A 1 98 ? 5.724 -3.370 -6.439 1.00 90.44 98 THR A CA 1
ATOM 758 C C . THR A 1 98 ? 4.532 -2.413 -6.338 1.00 90.44 98 THR A C 1
ATOM 760 O O . THR A 1 98 ? 3.838 -2.401 -5.326 1.00 90.44 98 THR A O 1
ATOM 763 N N . SER A 1 99 ? 4.278 -1.633 -7.391 1.00 91.81 99 SER A N 1
ATOM 764 C CA . SER A 1 99 ? 3.115 -0.754 -7.554 1.00 91.81 99 SER A CA 1
ATOM 765 C C . SER A 1 99 ? 2.173 -1.267 -8.652 1.00 91.81 99 SER A C 1
ATOM 767 O O . SER A 1 99 ? 2.446 -2.270 -9.313 1.00 91.81 99 SER A O 1
ATOM 769 N N . ASN A 1 100 ? 1.061 -0.564 -8.854 1.00 92.44 100 ASN A N 1
ATOM 770 C CA . ASN A 1 100 ? 0.053 -0.908 -9.854 1.00 92.44 100 ASN A CA 1
ATOM 771 C C . ASN A 1 100 ? 0.493 -0.606 -11.301 1.00 92.44 100 ASN A C 1
ATOM 773 O O . ASN A 1 100 ? 1.493 0.081 -11.548 1.00 92.44 100 ASN A O 1
ATOM 777 N N . ALA A 1 101 ? -0.258 -1.120 -12.276 1.00 93.88 101 ALA A N 1
ATOM 778 C CA . ALA A 1 101 ? 0.008 -0.898 -13.694 1.00 93.88 101 ALA A CA 1
ATOM 779 C C . ALA A 1 101 ? -0.144 0.580 -14.090 1.00 93.88 101 ALA A C 1
ATOM 781 O O . ALA A 1 101 ? 0.630 1.066 -14.912 1.00 93.88 101 ALA A O 1
ATOM 782 N N . GLY A 1 102 ? -1.068 1.329 -13.484 1.00 92.06 102 GLY A N 1
ATOM 783 C CA . GLY A 1 102 ? -1.182 2.777 -13.715 1.00 92.06 102 GLY A CA 1
ATOM 784 C C . GLY A 1 102 ? 0.106 3.551 -13.383 1.00 92.06 102 GLY A C 1
ATOM 785 O O . GLY A 1 102 ? 0.545 4.415 -14.143 1.00 92.06 102 GLY A O 1
ATOM 786 N N . TYR A 1 103 ? 0.768 3.200 -12.283 1.00 91.56 103 TYR A N 1
ATOM 787 C CA . TYR A 1 103 ? 2.042 3.786 -11.874 1.00 91.56 103 TYR A CA 1
ATOM 788 C C . TYR A 1 103 ? 3.184 3.372 -12.808 1.00 91.56 103 TYR A C 1
ATOM 790 O O . TYR A 1 103 ? 4.019 4.198 -13.178 1.00 91.56 103 TYR A O 1
ATOM 798 N N . LEU A 1 104 ? 3.201 2.114 -13.259 1.00 93.81 104 LEU A N 1
ATOM 799 C CA . LEU A 1 104 ? 4.142 1.669 -14.289 1.00 93.81 104 LEU A CA 1
ATOM 800 C C . LEU A 1 104 ? 3.976 2.471 -15.590 1.00 93.81 104 LEU A C 1
ATOM 802 O O . LEU A 1 104 ? 4.972 2.902 -16.171 1.00 93.81 104 LEU A O 1
ATOM 806 N N . ALA A 1 105 ? 2.736 2.714 -16.019 1.00 92.31 105 ALA A N 1
ATOM 807 C CA . ALA A 1 105 ? 2.410 3.554 -17.168 1.00 92.31 105 ALA A CA 1
ATOM 808 C C . ALA A 1 105 ? 2.953 4.982 -17.019 1.00 92.31 105 ALA A C 1
ATOM 810 O O . ALA A 1 105 ? 3.625 5.485 -17.924 1.00 92.31 105 ALA A O 1
ATOM 811 N N . LEU A 1 106 ? 2.753 5.600 -15.850 1.00 89.88 106 LEU A N 1
ATOM 812 C CA . LEU A 1 106 ? 3.355 6.891 -15.516 1.00 89.88 106 LEU A CA 1
ATOM 813 C C . LEU A 1 106 ? 4.880 6.844 -15.672 1.00 89.88 106 LEU A C 1
ATOM 815 O O . LEU A 1 106 ? 5.442 7.645 -16.419 1.00 89.88 106 LEU A O 1
ATOM 819 N N . MET A 1 107 ? 5.548 5.882 -15.032 1.00 91.50 107 MET A N 1
ATOM 820 C CA . MET A 1 107 ? 7.007 5.758 -15.082 1.00 91.50 107 MET A CA 1
ATOM 821 C C . MET A 1 107 ? 7.523 5.559 -16.510 1.00 91.50 107 MET A C 1
ATOM 823 O O . MET A 1 107 ? 8.466 6.229 -16.918 1.00 91.50 107 MET A O 1
ATOM 827 N N . LEU A 1 108 ? 6.891 4.712 -17.322 1.00 91.94 108 LEU A N 1
ATOM 828 C CA . LEU A 1 108 ? 7.291 4.511 -18.720 1.00 91.94 108 LEU A CA 1
ATOM 829 C C . LEU A 1 108 ? 7.097 5.769 -19.581 1.00 91.94 108 LEU A C 1
ATOM 831 O O . LEU A 1 108 ? 7.830 5.957 -20.560 1.00 91.94 108 LEU A O 1
ATOM 835 N N . HIS A 1 109 ? 6.149 6.636 -19.226 1.00 88.69 109 HIS A N 1
ATOM 836 C CA . HIS A 1 109 ? 5.868 7.873 -19.948 1.00 88.69 109 HIS A CA 1
ATOM 837 C C . HIS A 1 109 ? 6.786 9.044 -19.543 1.00 88.69 109 HIS A C 1
ATOM 839 O O . HIS A 1 109 ? 7.085 9.905 -20.376 1.00 88.69 109 HIS A O 1
ATOM 845 N N . LEU A 1 110 ? 7.308 9.065 -18.309 1.00 88.06 110 LEU A N 1
ATOM 846 C CA . LEU A 1 110 ? 8.142 10.165 -17.793 1.00 88.06 110 LEU A CA 1
ATOM 847 C C . LEU A 1 110 ? 9.339 10.545 -18.693 1.00 88.06 110 LEU A C 1
ATOM 849 O O . LEU A 1 110 ? 9.506 11.735 -18.972 1.00 88.06 110 LEU A O 1
ATOM 853 N N . PRO A 1 111 ? 10.169 9.610 -19.205 1.00 89.38 111 PRO A N 1
ATOM 854 C CA . PRO A 1 111 ? 11.309 9.966 -20.051 1.00 89.38 111 PRO A CA 1
ATOM 855 C C . PRO A 1 111 ? 10.904 10.514 -21.422 1.00 89.38 111 PRO A C 1
ATOM 857 O O . PRO A 1 111 ? 11.634 11.324 -21.989 1.00 89.38 111 PRO A O 1
ATOM 860 N N . ILE A 1 112 ? 9.759 10.078 -21.960 1.00 86.56 112 ILE A N 1
ATOM 861 C CA . ILE A 1 112 ? 9.216 10.583 -23.229 1.00 86.56 112 ILE A CA 1
ATOM 862 C C . ILE A 1 112 ? 8.830 12.046 -23.030 1.00 86.56 112 ILE A C 1
ATOM 864 O O . ILE A 1 112 ? 9.328 12.923 -23.733 1.00 86.56 112 ILE A O 1
ATOM 868 N N . ARG A 1 113 ? 8.041 12.319 -21.989 1.00 80.44 113 ARG A N 1
ATOM 869 C CA . ARG A 1 113 ? 7.652 13.677 -21.609 1.00 80.44 113 ARG A CA 1
ATOM 870 C C . ARG A 1 113 ? 8.863 14.574 -21.351 1.00 80.44 113 ARG A C 1
ATOM 872 O O . ARG A 1 113 ? 8.898 15.697 -21.839 1.00 80.44 113 ARG A O 1
ATOM 879 N N . HIS A 1 114 ? 9.869 14.088 -20.622 1.00 83.62 114 HIS A N 1
ATOM 880 C CA . HIS A 1 114 ? 11.071 14.874 -20.335 1.00 83.62 114 HIS A CA 1
ATOM 881 C C . HIS A 1 114 ? 11.823 15.303 -21.603 1.00 83.62 114 HIS A C 1
ATOM 883 O O . HIS A 1 114 ? 12.321 16.420 -21.646 1.00 83.62 114 HIS A O 1
ATOM 889 N N . LYS A 1 115 ? 11.872 14.454 -22.639 1.00 82.94 115 LYS A N 1
ATOM 890 C CA . LYS A 1 115 ? 12.483 14.802 -23.933 1.00 82.94 115 LYS A CA 1
ATOM 891 C C . LYS A 1 115 ? 11.664 15.817 -24.733 1.00 82.94 115 LYS A C 1
ATOM 893 O O . LYS A 1 115 ? 12.248 16.590 -25.479 1.00 82.94 115 LYS A O 1
ATOM 898 N N . HIS A 1 116 ? 10.337 15.795 -24.606 1.00 74.31 116 HIS A N 1
ATOM 899 C CA . HIS A 1 116 ? 9.454 16.737 -25.301 1.00 74.31 116 HIS A CA 1
ATOM 900 C C . HIS A 1 116 ? 9.382 18.115 -24.618 1.00 74.31 116 HIS A C 1
ATOM 902 O O . HIS A 1 116 ? 9.183 19.115 -25.303 1.00 74.31 116 HIS A O 1
ATOM 908 N N . ASN A 1 117 ? 9.585 18.190 -23.299 1.00 64.38 117 ASN A N 1
ATOM 909 C CA . ASN A 1 117 ? 9.497 19.431 -22.522 1.00 64.38 117 ASN A CA 1
ATOM 910 C C . ASN A 1 117 ? 10.877 20.069 -22.259 1.00 64.38 117 ASN A C 1
ATOM 912 O O . ASN A 1 117 ? 11.330 20.118 -21.117 1.00 64.38 117 ASN A O 1
ATOM 916 N N . GLU A 1 118 ? 11.522 20.626 -23.294 1.00 48.94 118 GLU A N 1
ATOM 917 C CA . GLU A 1 118 ? 12.712 21.501 -23.150 1.00 48.94 118 GLU A CA 1
ATOM 918 C C . GLU A 1 118 ? 12.421 22.827 -22.410 1.00 48.94 118 GLU A C 1
ATOM 920 O O . GLU A 1 118 ? 13.331 23.601 -22.113 1.00 48.94 118 GLU A O 1
ATOM 925 N N . VAL A 1 119 ? 11.157 23.099 -22.082 1.00 46.75 119 VAL A N 1
ATOM 926 C CA . VAL A 1 119 ? 10.719 24.281 -21.340 1.00 46.75 119 VAL A CA 1
ATOM 927 C C . VAL A 1 119 ? 10.268 23.819 -19.960 1.00 46.75 119 VAL A C 1
ATOM 929 O O . VAL A 1 119 ? 9.479 22.878 -19.855 1.00 46.75 119 VAL A O 1
ATOM 932 N N . GLU A 1 120 ? 10.798 24.455 -18.909 1.00 47.19 120 GLU A N 1
ATOM 933 C CA . GLU A 1 120 ? 10.390 24.247 -17.513 1.00 47.19 120 GLU A CA 1
ATOM 934 C C . GLU A 1 120 ? 8.873 24.046 -17.398 1.00 47.19 120 GLU A C 1
ATOM 936 O O . GLU A 1 120 ? 8.143 24.703 -18.146 1.00 47.19 120 GLU A O 1
ATOM 941 N N . PRO A 1 121 ? 8.385 23.182 -16.484 1.00 47.19 121 PRO A N 1
ATOM 942 C CA . PRO A 1 121 ? 6.960 22.924 -16.301 1.00 47.19 121 PRO A CA 1
ATOM 943 C C . PRO A 1 121 ? 6.256 24.191 -15.795 1.00 47.19 121 PRO A C 1
ATOM 945 O O . PRO A 1 121 ? 5.981 24.349 -14.611 1.00 47.19 121 PRO A O 1
ATOM 948 N N . LYS A 1 122 ? 5.996 25.120 -16.710 1.00 45.03 122 LYS A N 1
ATOM 949 C CA . LYS A 1 122 ? 5.172 26.297 -16.511 1.00 45.03 122 LYS A CA 1
ATOM 950 C C . LYS A 1 122 ? 3.743 25.841 -16.703 1.00 45.03 122 LYS A C 1
ATOM 952 O O . LYS A 1 122 ? 3.359 25.500 -17.812 1.00 45.03 122 LYS A O 1
ATOM 957 N N . ASP A 1 123 ? 3.042 25.795 -15.580 1.00 45.25 123 ASP A N 1
ATOM 958 C CA . ASP A 1 123 ? 1.596 25.874 -15.436 1.00 45.25 123 ASP A CA 1
ATOM 959 C C . ASP A 1 123 ? 0.744 24.982 -16.349 1.00 45.25 123 ASP A C 1
ATOM 961 O O . ASP A 1 123 ? 0.601 25.213 -17.541 1.00 45.25 123 ASP A O 1
ATOM 965 N N . PHE A 1 124 ? 0.083 24.016 -15.701 1.00 53.53 124 PHE A N 1
ATOM 966 C CA . PHE A 1 124 ? -1.160 23.377 -16.138 1.00 53.53 124 PHE A CA 1
ATOM 967 C C . PHE A 1 124 ? -1.218 22.978 -17.614 1.00 53.53 124 PHE A C 1
ATOM 969 O O . PHE A 1 124 ? -1.773 23.690 -18.446 1.00 53.53 124 PHE A O 1
ATOM 976 N N . ASP A 1 125 ? -0.775 21.754 -17.893 1.00 52.81 125 ASP A N 1
ATOM 977 C CA . ASP A 1 125 ? -1.262 21.039 -19.064 1.00 52.81 125 ASP A CA 1
ATOM 978 C C . ASP A 1 125 ? -2.484 20.192 -18.646 1.00 52.81 125 ASP A C 1
ATOM 980 O O . ASP A 1 125 ? -2.312 19.176 -17.959 1.00 52.81 125 ASP A O 1
ATOM 984 N N . PRO A 1 126 ? -3.723 20.620 -18.964 1.00 50.59 126 PRO A N 1
ATOM 985 C CA . PRO A 1 126 ? -4.939 19.845 -18.713 1.00 50.59 126 PRO A CA 1
ATOM 986 C C . PRO A 1 126 ? -4.974 18.511 -19.481 1.00 50.59 126 PRO A C 1
ATOM 988 O O . PRO A 1 126 ? -5.851 17.688 -19.216 1.00 50.59 126 PRO A O 1
ATOM 991 N N . GLU A 1 127 ? -4.005 18.259 -20.365 1.00 52.91 127 GLU A N 1
ATOM 992 C CA . GLU A 1 127 ? -3.844 17.036 -21.146 1.00 52.91 127 GLU A CA 1
ATOM 993 C C . GLU A 1 127 ? -2.648 16.188 -20.669 1.00 52.91 127 GLU A C 1
ATOM 995 O O . GLU A 1 127 ? -1.926 15.605 -21.475 1.00 52.91 127 GLU A O 1
ATOM 1000 N N . TRP A 1 128 ? -2.448 16.038 -19.347 1.00 64.31 128 TRP A N 1
ATOM 1001 C CA . TRP A 1 128 ? -1.612 14.966 -18.756 1.00 64.31 128 TRP A CA 1
ATOM 1002 C C . TRP A 1 128 ? -2.230 13.574 -19.017 1.00 64.31 128 TRP A C 1
ATOM 1004 O O . TRP A 1 128 ? -2.609 12.826 -18.112 1.00 64.31 128 TRP A O 1
ATOM 1014 N N . LEU A 1 129 ? -2.377 13.234 -20.294 1.00 72.00 129 LEU A N 1
ATOM 1015 C CA . LEU A 1 129 ? -2.822 11.945 -20.779 1.00 72.00 129 LEU A CA 1
ATOM 1016 C C . LEU A 1 129 ? -1.639 10.993 -20.669 1.00 72.00 129 LEU A C 1
ATOM 1018 O O . LEU A 1 129 ? -0.777 10.928 -21.541 1.00 72.00 129 LEU A O 1
ATOM 1022 N N . ILE A 1 130 ? -1.587 10.267 -19.558 1.00 80.69 130 ILE A N 1
ATOM 1023 C CA . ILE A 1 130 ? -0.643 9.170 -19.378 1.00 80.69 130 ILE A CA 1
ATOM 1024 C C . ILE A 1 130 ? -1.224 7.958 -20.117 1.00 80.69 130 ILE A C 1
ATOM 1026 O O . ILE A 1 130 ? -2.295 7.477 -19.727 1.00 80.69 130 ILE A O 1
ATOM 1030 N N . PRO A 1 131 ? -0.556 7.433 -21.163 1.00 84.25 131 PRO A N 1
ATOM 1031 C CA . PRO A 1 131 ? -0.996 6.206 -21.815 1.00 84.25 131 PRO A CA 1
ATOM 1032 C C . PRO A 1 131 ? -1.105 5.082 -20.784 1.00 84.25 131 PRO A C 1
ATOM 1034 O O . PRO A 1 131 ? -0.158 4.842 -20.044 1.00 84.25 131 PRO A O 1
ATOM 1037 N N . GLY A 1 132 ? -2.262 4.422 -20.714 1.00 85.38 132 GLY A N 1
ATOM 1038 C CA . GLY A 1 132 ? -2.544 3.403 -19.698 1.00 85.38 132 GLY A CA 1
ATOM 1039 C C . GLY A 1 132 ? -3.318 3.900 -18.476 1.00 85.38 132 GLY A C 1
ATOM 1040 O O . GLY A 1 132 ? -3.729 3.080 -17.660 1.00 85.38 132 GLY A O 1
ATOM 1041 N N . ILE A 1 133 ? -3.619 5.199 -18.372 1.00 87.31 133 ILE A N 1
ATOM 1042 C CA . ILE A 1 133 ? -4.569 5.732 -17.386 1.00 87.31 133 ILE A CA 1
ATOM 1043 C C . ILE A 1 133 ? -5.790 6.296 -18.119 1.00 87.31 133 ILE A C 1
ATOM 1045 O O . ILE A 1 133 ? -5.663 7.096 -19.041 1.00 87.31 133 ILE A O 1
ATOM 1049 N N . VAL A 1 134 ? -6.986 5.830 -17.741 1.00 84.25 134 VAL A N 1
ATOM 1050 C CA . VAL A 1 134 ? -8.247 6.148 -18.443 1.00 84.25 134 VAL A CA 1
ATOM 1051 C C . VAL A 1 134 ? -8.609 7.627 -18.318 1.00 84.25 134 VAL A C 1
ATOM 1053 O O . VAL A 1 134 ? -9.105 8.235 -19.263 1.00 84.25 134 VAL A O 1
ATOM 1056 N N . HIS A 1 135 ? -8.384 8.197 -17.136 1.00 83.38 135 HIS A N 1
ATOM 1057 C CA . HIS A 1 135 ? -8.752 9.570 -16.823 1.00 83.38 135 HIS A CA 1
ATOM 1058 C C . HIS A 1 135 ? -7.512 10.460 -16.730 1.00 83.38 135 HIS A C 1
ATOM 1060 O O . HIS A 1 135 ? -6.472 9.994 -16.257 1.00 83.38 135 HIS A O 1
ATOM 1066 N N . PRO A 1 136 ? -7.618 11.744 -17.115 1.00 80.00 136 PRO A N 1
ATOM 1067 C CA . PRO A 1 136 ? -6.562 12.714 -16.863 1.00 80.00 136 PRO A CA 1
ATOM 1068 C C . PRO A 1 136 ? -6.173 12.707 -15.384 1.00 80.00 136 PRO A C 1
ATOM 1070 O O . PRO A 1 136 ? -7.045 12.740 -14.511 1.00 80.00 136 PRO A O 1
ATOM 1073 N N . VAL A 1 137 ? -4.871 12.663 -15.106 1.00 76.81 137 VAL A N 1
ATOM 1074 C CA . VAL A 1 137 ? -4.348 12.630 -13.736 1.00 76.81 137 VAL A CA 1
ATOM 1075 C C . VAL A 1 137 ? -4.051 14.059 -13.287 1.00 76.81 137 VAL A C 1
ATOM 1077 O O . VAL A 1 137 ? -3.151 14.691 -13.842 1.00 76.81 137 VAL A O 1
ATOM 1080 N N . PRO A 1 138 ? -4.775 14.606 -12.290 1.00 75.94 138 PRO A N 1
ATOM 1081 C CA . PRO A 1 138 ? -4.482 15.940 -11.788 1.00 75.94 138 PRO A CA 1
ATOM 1082 C C . PRO A 1 138 ? -3.065 16.005 -11.199 1.00 75.94 138 PRO A C 1
ATOM 1084 O O . PRO A 1 138 ? -2.698 15.115 -10.434 1.00 75.94 138 PRO A O 1
ATOM 1087 N N . PRO A 1 139 ? -2.292 17.083 -11.412 1.00 72.62 139 PRO A N 1
ATOM 1088 C CA . PRO A 1 139 ? -0.939 17.186 -10.860 1.00 72.62 139 PRO A CA 1
ATOM 1089 C C . PRO A 1 139 ? -0.867 16.999 -9.339 1.00 72.62 139 PRO A C 1
ATOM 1091 O O . PRO A 1 139 ? 0.084 16.425 -8.825 1.00 72.62 139 PRO A O 1
ATOM 1094 N N . ARG A 1 140 ? -1.917 17.416 -8.618 1.00 74.38 140 ARG A N 1
ATOM 1095 C CA . ARG A 1 140 ? -2.028 17.274 -7.157 1.00 74.38 140 ARG A CA 1
ATOM 1096 C C . ARG A 1 140 ? -2.059 15.828 -6.649 1.00 74.38 140 ARG A C 1
ATOM 1098 O O . ARG A 1 140 ? -1.930 15.650 -5.447 1.00 74.38 140 ARG A O 1
ATOM 1105 N N . VAL A 1 141 ? -2.310 14.843 -7.518 1.00 76.38 141 VAL A N 1
ATOM 1106 C CA . VAL A 1 141 ? -2.326 13.416 -7.147 1.00 76.38 141 VAL A CA 1
ATOM 1107 C C . VAL A 1 141 ? -1.099 12.661 -7.653 1.00 76.38 141 VAL A C 1
ATOM 1109 O O . VAL A 1 141 ? -0.994 11.453 -7.456 1.00 76.38 141 VAL A O 1
ATOM 1112 N N . LEU A 1 142 ? -0.174 13.358 -8.317 1.00 76.81 142 LEU A N 1
ATOM 1113 C CA . LEU A 1 142 ? 1.106 12.778 -8.690 1.00 76.81 142 LEU A CA 1
ATOM 1114 C C . LEU A 1 142 ? 1.994 12.628 -7.448 1.00 76.81 142 LEU A C 1
ATOM 1116 O O . LEU A 1 142 ? 1.886 13.432 -6.519 1.00 76.81 142 LEU A O 1
ATOM 1120 N N . PRO A 1 143 ? 2.908 11.642 -7.441 1.00 74.62 143 PRO A N 1
ATOM 1121 C CA . PRO A 1 143 ? 3.941 11.549 -6.418 1.00 74.62 143 PRO A CA 1
ATOM 1122 C C . PRO A 1 143 ? 4.663 12.887 -6.251 1.00 74.62 143 PRO A C 1
ATOM 1124 O O . PRO A 1 143 ? 5.092 13.484 -7.240 1.00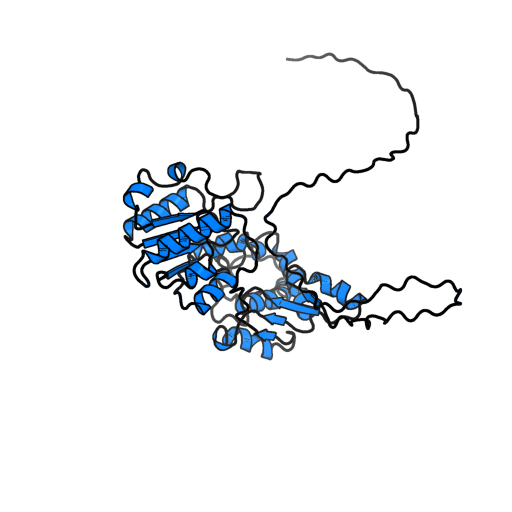 74.62 143 PRO A O 1
ATOM 1127 N N . GLY A 1 144 ? 4.827 13.347 -5.008 1.00 68.12 144 GLY A N 1
ATOM 1128 C CA . GLY A 1 144 ? 5.441 14.651 -4.725 1.00 68.12 144 GLY A CA 1
ATOM 1129 C C . GLY A 1 144 ? 6.841 14.798 -5.317 1.00 68.12 144 GLY A C 1
ATOM 1130 O O . GLY A 1 144 ? 7.175 15.866 -5.826 1.00 68.12 144 GLY A O 1
ATOM 1131 N N . ALA A 1 145 ? 7.582 13.691 -5.408 1.00 68.25 145 ALA A N 1
ATOM 1132 C CA . ALA A 1 145 ? 8.887 13.623 -6.054 1.00 68.25 145 ALA A CA 1
ATOM 1133 C C . ALA A 1 145 ? 8.885 13.984 -7.558 1.00 68.25 145 ALA A C 1
ATOM 1135 O O . ALA A 1 145 ? 9.934 14.270 -8.131 1.00 68.25 145 ALA A O 1
ATOM 1136 N N . LEU A 1 146 ? 7.721 13.977 -8.222 1.00 70.00 146 LEU A N 1
ATOM 1137 C CA . LEU A 1 146 ? 7.553 14.459 -9.600 1.00 70.00 146 LEU A CA 1
ATOM 1138 C C . LEU A 1 146 ? 7.216 15.953 -9.680 1.00 70.00 146 LEU A C 1
ATOM 1140 O O . LEU A 1 146 ? 7.245 16.527 -10.767 1.00 70.00 146 LEU A O 1
ATOM 1144 N N . THR A 1 147 ? 6.888 16.568 -8.546 1.00 66.56 147 THR A N 1
ATOM 1145 C CA . THR A 1 147 ? 6.541 17.990 -8.413 1.00 66.56 147 THR A CA 1
ATOM 1146 C C . THR A 1 147 ? 7.598 18.801 -7.657 1.00 66.56 147 THR A C 1
ATOM 1148 O O . THR A 1 147 ? 7.526 20.027 -7.644 1.00 66.56 147 THR A O 1
ATOM 1151 N N . ASP A 1 148 ? 8.594 18.138 -7.062 1.00 65.94 148 ASP A N 1
ATOM 1152 C CA . ASP A 1 148 ? 9.723 18.748 -6.360 1.00 65.94 148 ASP A CA 1
ATOM 1153 C C . ASP A 1 148 ? 11.061 18.561 -7.116 1.00 65.94 148 ASP A C 1
ATOM 1155 O O . ASP A 1 148 ? 11.111 18.092 -8.259 1.00 65.94 148 ASP A O 1
ATOM 1159 N N . GLY A 1 149 ? 12.180 18.946 -6.488 1.00 66.94 149 GLY A N 1
ATOM 1160 C CA . GLY A 1 149 ? 13.529 18.858 -7.068 1.00 66.94 149 GLY A CA 1
ATOM 1161 C C . GLY A 1 149 ? 14.003 17.443 -7.451 1.00 66.94 149 GLY A C 1
ATOM 1162 O O . GLY A 1 149 ? 15.062 17.303 -8.069 1.00 66.94 149 GLY A O 1
ATOM 1163 N N . SER A 1 150 ? 13.236 16.398 -7.129 1.00 77.75 150 SER A N 1
ATOM 1164 C CA . SER A 1 150 ? 13.557 14.988 -7.374 1.00 77.75 150 SER A CA 1
ATOM 1165 C C . SER A 1 150 ? 13.096 14.476 -8.742 1.00 77.75 150 SER A C 1
ATOM 1167 O O . SER A 1 150 ? 13.477 13.369 -9.132 1.00 77.75 150 SER A O 1
ATOM 1169 N N . TYR A 1 151 ? 12.361 15.279 -9.524 1.00 83.00 151 TYR A N 1
ATOM 1170 C CA . TYR A 1 151 ? 11.830 14.879 -10.836 1.00 83.00 151 TYR A CA 1
ATOM 1171 C C . TYR A 1 151 ? 12.910 14.288 -11.756 1.00 83.00 151 TYR A C 1
ATOM 1173 O O . TYR A 1 151 ? 12.725 13.241 -12.378 1.00 83.00 151 TYR A O 1
ATOM 1181 N N . SER A 1 152 ? 14.089 14.918 -11.801 1.00 84.38 152 SER A N 1
ATOM 1182 C CA . SER A 1 152 ? 15.207 14.452 -12.633 1.00 84.38 152 SER A CA 1
ATOM 1183 C C . SER A 1 152 ? 15.736 13.071 -12.220 1.00 84.38 152 SER A C 1
ATOM 1185 O O . SER A 1 152 ? 16.179 12.303 -13.076 1.00 84.38 152 SER A O 1
ATOM 1187 N N . ALA A 1 153 ? 15.681 12.729 -10.929 1.00 85.69 153 ALA A N 1
ATOM 1188 C CA . ALA A 1 153 ? 16.067 11.413 -10.432 1.00 85.69 153 ALA A CA 1
ATOM 1189 C C . ALA A 1 153 ? 15.048 10.353 -10.867 1.00 85.69 153 ALA A C 1
ATOM 1191 O O . ALA A 1 153 ? 15.436 9.302 -11.376 1.00 85.69 153 ALA A O 1
ATOM 1192 N N . TYR A 1 154 ? 13.758 10.672 -10.774 1.00 86.19 154 TYR A N 1
ATOM 1193 C CA . TYR A 1 154 ? 12.678 9.805 -11.238 1.00 86.19 154 TYR A CA 1
ATOM 1194 C C . TYR A 1 154 ? 12.731 9.555 -12.744 1.00 86.19 154 TYR A C 1
ATOM 1196 O O . TYR A 1 154 ? 12.621 8.410 -13.173 1.00 86.19 154 TYR A O 1
ATOM 1204 N N . VAL A 1 155 ? 12.997 10.584 -13.554 1.00 89.00 155 VAL A N 1
ATOM 1205 C CA . VAL A 1 155 ? 13.208 10.417 -15.001 1.00 89.00 155 VAL A CA 1
ATOM 1206 C C . VAL A 1 155 ? 14.392 9.491 -15.289 1.00 89.00 155 VAL A C 1
ATOM 1208 O O . VAL A 1 155 ? 14.295 8.628 -16.163 1.00 89.00 155 VAL A O 1
ATOM 1211 N N . LYS A 1 156 ? 15.505 9.627 -14.552 1.00 89.88 156 LYS A N 1
ATOM 1212 C CA . LYS A 1 156 ? 16.670 8.737 -14.695 1.00 89.88 156 LYS A CA 1
ATOM 1213 C C . LYS A 1 156 ? 16.311 7.290 -14.362 1.00 89.88 156 LYS A C 1
ATOM 1215 O O . LYS A 1 156 ? 16.603 6.412 -15.169 1.00 89.88 156 LYS A O 1
ATOM 1220 N N . VAL A 1 157 ? 15.644 7.046 -13.235 1.00 91.69 157 VAL A N 1
ATOM 1221 C CA . VAL A 1 157 ? 15.169 5.708 -12.835 1.00 91.69 157 VAL A CA 1
ATOM 1222 C C . VAL A 1 157 ? 14.231 5.130 -13.898 1.00 91.69 157 VAL A C 1
ATOM 1224 O O . VAL A 1 157 ? 14.493 4.058 -14.440 1.00 91.69 157 VAL A O 1
ATOM 1227 N N . ALA A 1 158 ? 13.200 5.883 -14.280 1.00 92.56 158 ALA A N 1
ATOM 1228 C CA . ALA A 1 158 ? 12.229 5.508 -15.300 1.00 92.56 158 ALA A CA 1
ATOM 1229 C C . ALA A 1 158 ? 12.871 5.165 -16.653 1.00 92.56 158 ALA A C 1
ATOM 1231 O O . ALA A 1 158 ? 12.473 4.206 -17.314 1.00 92.56 158 ALA A O 1
ATOM 1232 N N . SER A 1 159 ? 13.897 5.915 -17.069 1.00 92.69 159 SER A N 1
ATOM 1233 C CA . SER A 1 159 ? 14.582 5.676 -18.345 1.00 92.69 159 SER A CA 1
ATOM 1234 C C . SER A 1 159 ? 15.231 4.293 -18.437 1.00 92.69 159 SER A C 1
ATOM 1236 O O . SER A 1 159 ? 15.344 3.751 -19.535 1.00 92.69 159 SER A O 1
ATOM 1238 N N . ARG A 1 160 ? 15.584 3.692 -17.292 1.00 94.50 160 ARG A N 1
ATOM 1239 C CA . ARG A 1 160 ? 16.214 2.368 -17.207 1.00 94.50 160 ARG A CA 1
ATOM 1240 C C . ARG A 1 160 ? 15.213 1.215 -17.302 1.00 94.50 160 ARG A C 1
ATOM 1242 O O . ARG A 1 160 ? 15.625 0.085 -17.544 1.00 94.50 160 ARG A O 1
ATOM 1249 N N . PHE A 1 161 ? 13.906 1.460 -17.151 1.00 95.44 161 PHE A N 1
ATOM 1250 C CA . PHE A 1 161 ? 12.893 0.390 -17.168 1.00 95.44 161 PHE A CA 1
ATOM 1251 C C . PHE A 1 161 ? 12.903 -0.371 -18.499 1.00 95.44 161 PHE A C 1
ATOM 1253 O O . PHE A 1 161 ? 12.827 -1.600 -18.514 1.00 95.44 161 PHE A O 1
ATOM 1260 N N . ARG A 1 162 ? 13.083 0.355 -19.612 1.00 94.12 162 ARG A N 1
ATOM 1261 C CA . ARG A 1 162 ? 13.132 -0.210 -20.971 1.00 94.12 162 ARG A CA 1
ATOM 1262 C C . ARG A 1 162 ? 14.396 -1.019 -21.277 1.00 94.12 162 ARG A C 1
ATOM 1264 O O . ARG A 1 162 ? 14.450 -1.680 -22.305 1.00 94.12 162 ARG A O 1
ATOM 1271 N N . GLU A 1 163 ? 15.401 -1.006 -20.404 1.00 95.12 163 GLU A N 1
ATOM 1272 C CA . GLU A 1 163 ? 16.595 -1.853 -20.557 1.00 95.12 163 GLU A CA 1
ATOM 1273 C C . GLU A 1 163 ? 16.456 -3.223 -19.909 1.00 95.12 163 GLU A C 1
ATOM 1275 O O . GLU A 1 163 ? 17.323 -4.082 -20.078 1.00 95.12 163 GLU A O 1
ATOM 1280 N N . THR A 1 164 ? 15.383 -3.435 -19.153 1.00 96.06 164 THR A N 1
ATOM 1281 C CA . THR A 1 164 ? 15.093 -4.745 -18.586 1.00 96.06 164 THR A CA 1
ATOM 1282 C C . THR A 1 164 ? 14.561 -5.689 -19.660 1.00 96.06 164 THR A C 1
ATOM 1284 O O . THR A 1 164 ? 13.942 -5.282 -20.641 1.00 96.06 164 THR A O 1
ATOM 1287 N N . ARG A 1 165 ? 14.804 -6.987 -19.479 1.00 96.12 165 ARG A N 1
ATOM 1288 C CA . ARG A 1 165 ? 14.313 -8.043 -20.372 1.00 96.12 165 ARG A CA 1
ATOM 1289 C C . ARG A 1 165 ? 12.802 -8.258 -20.240 1.00 96.12 165 ARG A C 1
ATOM 1291 O O . ARG A 1 165 ? 12.182 -8.818 -21.140 1.00 96.12 165 ARG A O 1
ATOM 1298 N N . GLY A 1 166 ? 12.224 -7.855 -19.117 1.00 96.56 166 GLY A N 1
ATOM 1299 C CA . GLY A 1 166 ? 10.803 -7.968 -18.835 1.00 96.56 166 GLY A CA 1
ATOM 1300 C C . GLY A 1 166 ? 10.461 -7.348 -17.490 1.00 96.56 166 GLY A C 1
ATOM 1301 O O . GLY A 1 166 ? 11.327 -7.202 -16.622 1.00 96.56 166 GLY A O 1
ATOM 1302 N N . ILE A 1 167 ? 9.191 -7.005 -17.327 1.00 97.44 167 ILE A N 1
ATOM 1303 C CA . ILE A 1 167 ? 8.659 -6.360 -16.131 1.00 97.44 167 ILE A CA 1
ATOM 1304 C C . ILE A 1 167 ? 7.644 -7.311 -15.510 1.00 97.44 167 ILE A C 1
ATOM 1306 O O . ILE A 1 167 ? 6.647 -7.654 -16.126 1.00 97.44 167 ILE A O 1
ATOM 1310 N N . ILE A 1 168 ? 7.904 -7.760 -14.295 1.00 97.56 168 ILE A N 1
ATOM 1311 C CA . ILE A 1 168 ? 6.995 -8.563 -13.488 1.00 97.56 168 ILE A CA 1
ATOM 1312 C C . ILE A 1 168 ? 6.179 -7.579 -12.653 1.00 97.56 168 ILE A C 1
ATOM 1314 O O . ILE A 1 168 ? 6.753 -6.838 -11.862 1.00 97.56 168 ILE A O 1
ATOM 1318 N N . ALA A 1 169 ? 4.865 -7.540 -12.832 1.00 95.50 169 ALA A N 1
ATOM 1319 C CA . ALA A 1 169 ? 3.995 -6.604 -12.131 1.00 95.50 169 ALA A CA 1
ATOM 1320 C C . ALA A 1 169 ? 3.139 -7.339 -11.100 1.00 95.50 169 ALA A C 1
ATOM 1322 O O . ALA A 1 169 ? 2.503 -8.347 -11.422 1.00 95.50 169 ALA A O 1
ATOM 1323 N N . ASN A 1 170 ? 3.103 -6.827 -9.867 1.00 95.69 170 ASN A N 1
ATOM 1324 C CA . ASN A 1 170 ? 2.260 -7.371 -8.807 1.00 95.69 170 ASN A CA 1
ATOM 1325 C C . ASN A 1 170 ? 0.787 -6.963 -8.995 1.00 95.69 170 ASN A C 1
ATOM 1327 O O . ASN A 1 170 ? 0.218 -6.244 -8.189 1.00 95.69 170 ASN A O 1
ATOM 1331 N N . THR A 1 171 ? 0.179 -7.364 -10.103 1.00 95.81 171 THR A N 1
ATOM 1332 C CA . THR A 1 171 ? -1.215 -7.077 -10.461 1.00 95.81 171 THR A CA 1
ATOM 1333 C C . THR A 1 171 ? -1.753 -8.201 -11.347 1.00 95.81 171 THR A C 1
ATOM 1335 O O . THR A 1 171 ? -0.994 -9.092 -11.736 1.00 95.81 171 THR A O 1
ATOM 1338 N N . PHE A 1 172 ? -3.040 -8.170 -11.683 1.00 95.38 172 PHE A N 1
ATOM 1339 C CA . PHE A 1 172 ? -3.689 -9.126 -12.581 1.00 95.38 172 PHE A CA 1
ATOM 1340 C C . PHE A 1 172 ? -4.577 -8.409 -13.605 1.00 95.38 172 PHE A C 1
ATOM 1342 O O . PHE A 1 172 ? -4.971 -7.256 -13.420 1.00 95.38 172 PHE A O 1
ATOM 1349 N N . VAL A 1 173 ? -4.855 -9.083 -14.724 1.00 95.44 173 VAL A N 1
ATOM 1350 C CA . VAL A 1 173 ? -5.460 -8.468 -15.918 1.00 95.44 173 VAL A CA 1
ATOM 1351 C C . VAL A 1 173 ? -6.843 -7.896 -15.630 1.00 95.44 173 VAL A C 1
ATOM 1353 O O . VAL A 1 173 ? -7.154 -6.796 -16.077 1.00 95.44 173 VAL A O 1
ATOM 1356 N N . GLU A 1 174 ? -7.660 -8.608 -14.865 1.00 95.38 174 GLU A N 1
ATOM 1357 C CA . GLU A 1 174 ? -9.030 -8.229 -14.533 1.00 95.38 174 GLU A CA 1
ATOM 1358 C C . GLU A 1 174 ? -9.096 -6.981 -13.639 1.00 95.38 174 GLU A C 1
ATOM 1360 O O . GLU A 1 174 ? -10.092 -6.262 -13.684 1.00 95.38 174 GLU A O 1
ATOM 1365 N N . LEU A 1 175 ? -8.041 -6.687 -12.866 1.00 94.94 175 LEU A N 1
ATOM 1366 C CA . LEU A 1 175 ? -7.977 -5.491 -12.020 1.00 94.94 175 LEU A CA 1
ATOM 1367 C C . LEU A 1 175 ? -7.629 -4.233 -12.821 1.00 94.94 175 LEU A C 1
ATOM 1369 O O . LEU A 1 175 ? -8.194 -3.169 -12.582 1.00 94.94 175 LEU A O 1
ATOM 1373 N N . GLU A 1 176 ? -6.694 -4.344 -13.769 1.00 94.25 176 GLU A N 1
ATOM 1374 C CA . GLU A 1 176 ? -6.098 -3.194 -14.464 1.00 94.25 176 GLU A CA 1
ATOM 1375 C C . GLU A 1 176 ? -6.044 -3.381 -15.988 1.00 94.25 176 GLU A C 1
ATOM 1377 O O . GLU A 1 176 ? -5.048 -3.062 -16.643 1.00 94.25 176 GLU A O 1
ATOM 1382 N N . THR A 1 177 ? -7.132 -3.888 -16.577 1.00 93.75 177 THR A N 1
ATOM 1383 C CA . THR A 1 177 ? -7.188 -4.283 -17.997 1.00 93.75 177 THR A CA 1
ATOM 1384 C C . THR A 1 177 ? -6.733 -3.173 -18.943 1.00 93.75 177 THR A C 1
ATOM 1386 O O . THR A 1 177 ? -5.961 -3.422 -19.865 1.00 93.75 177 THR A O 1
ATOM 1389 N N . TYR A 1 178 ? -7.178 -1.934 -18.714 1.00 92.62 178 TYR A N 1
ATOM 1390 C CA . TYR A 1 178 ? -6.825 -0.803 -19.574 1.00 92.62 178 TYR A CA 1
ATOM 1391 C C . TYR A 1 178 ? -5.322 -0.489 -19.542 1.00 92.62 178 TYR A C 1
ATOM 1393 O O . TYR A 1 178 ? -4.695 -0.357 -20.593 1.00 92.62 178 TYR A O 1
ATOM 1401 N N . ALA A 1 179 ? -4.738 -0.410 -18.342 1.00 92.31 179 ALA A N 1
ATOM 1402 C CA . ALA A 1 179 ? -3.321 -0.111 -18.169 1.00 92.31 179 ALA A CA 1
ATOM 1403 C C . ALA A 1 179 ? -2.453 -1.219 -18.770 1.00 92.31 179 ALA A C 1
ATOM 1405 O O . ALA A 1 179 ? -1.567 -0.944 -19.577 1.00 92.31 179 ALA A O 1
ATOM 1406 N N . ILE A 1 180 ? -2.767 -2.479 -18.461 1.00 93.06 180 ILE A N 1
ATOM 1407 C CA . ILE A 1 180 ? -2.029 -3.640 -18.966 1.00 93.06 180 ILE A CA 1
ATOM 1408 C C . ILE A 1 180 ? -2.098 -3.713 -20.495 1.00 93.06 180 ILE A C 1
ATOM 1410 O O . ILE A 1 180 ? -1.070 -3.911 -21.145 1.00 93.06 180 ILE A O 1
ATOM 1414 N N . ASN A 1 181 ? -3.274 -3.473 -21.084 1.00 91.56 181 ASN A N 1
ATOM 1415 C CA . ASN A 1 181 ? -3.434 -3.483 -22.537 1.00 91.56 181 ASN A CA 1
ATOM 1416 C C . ASN A 1 181 ? -2.612 -2.392 -23.236 1.00 91.56 181 ASN A C 1
ATOM 1418 O O . ASN A 1 181 ? -2.117 -2.611 -24.341 1.00 91.56 181 ASN A O 1
ATOM 1422 N N . SER A 1 182 ? -2.411 -1.239 -22.589 1.00 90.75 182 SER A N 1
ATOM 1423 C CA . SER A 1 182 ? -1.624 -0.143 -23.165 1.00 90.75 182 SER A CA 1
ATOM 1424 C C . SER A 1 182 ? -0.156 -0.513 -23.420 1.00 90.75 182 SER A C 1
ATOM 1426 O O . SER A 1 182 ? 0.441 -0.015 -24.374 1.00 90.75 182 SER A O 1
ATOM 1428 N N . PHE A 1 183 ? 0.416 -1.439 -22.642 1.00 89.94 183 PHE A N 1
ATOM 1429 C CA . PHE A 1 183 ? 1.825 -1.826 -22.767 1.00 89.94 183 PHE A CA 1
ATOM 1430 C C . PHE A 1 183 ? 2.123 -2.676 -24.003 1.00 89.94 183 PHE A C 1
ATOM 1432 O O . PHE A 1 183 ? 3.238 -2.624 -24.521 1.00 89.94 183 PHE A O 1
ATOM 1439 N N . PHE A 1 184 ? 1.143 -3.428 -24.514 1.00 80.38 184 PHE A N 1
ATOM 1440 C CA . PHE A 1 184 ? 1.348 -4.289 -25.685 1.00 80.38 184 PHE A CA 1
ATOM 1441 C C . PHE A 1 184 ? 1.484 -3.505 -26.995 1.00 80.38 184 PHE A C 1
ATOM 1443 O O . PHE A 1 184 ? 2.053 -4.016 -27.958 1.00 80.38 184 PHE A O 1
ATOM 1450 N N . HIS A 1 185 ? 0.974 -2.273 -27.043 1.00 72.00 185 HIS A N 1
ATOM 1451 C CA . HIS A 1 185 ? 0.901 -1.479 -28.271 1.00 72.00 185 HIS A CA 1
ATOM 1452 C C . HIS A 1 185 ? 2.052 -0.473 -28.436 1.00 72.00 185 HIS A C 1
ATOM 1454 O O . HIS A 1 185 ? 2.256 0.026 -29.539 1.00 72.00 185 HIS A O 1
ATOM 1460 N N . ASP A 1 186 ? 2.829 -0.200 -27.381 1.00 72.00 186 ASP A N 1
ATOM 1461 C CA . ASP A 1 186 ? 3.915 0.800 -27.390 1.00 72.00 186 ASP A CA 1
ATOM 1462 C C . ASP A 1 186 ? 5.149 0.347 -28.200 1.00 72.00 186 ASP A C 1
ATOM 1464 O O . ASP A 1 186 ? 5.933 1.166 -28.671 1.00 72.00 186 ASP A O 1
ATOM 1468 N N . GLY A 1 187 ? 5.371 -0.964 -28.361 1.00 75.81 187 GLY A N 1
ATOM 1469 C CA . GLY A 1 187 ? 6.512 -1.537 -29.102 1.00 75.81 187 GLY A CA 1
ATOM 1470 C C . GLY A 1 187 ? 7.903 -1.282 -28.489 1.00 75.81 187 GLY A C 1
ATOM 1471 O O . GLY A 1 187 ? 8.867 -1.944 -28.865 1.00 75.81 187 GLY A O 1
ATOM 1472 N N . GLN A 1 188 ? 8.014 -0.355 -27.533 1.00 82.88 188 GLN A N 1
ATOM 1473 C CA . GLN A 1 188 ? 9.243 -0.004 -26.810 1.00 82.88 188 GLN A CA 1
ATOM 1474 C C . GLN A 1 188 ? 9.267 -0.535 -25.373 1.00 82.88 188 GLN A C 1
ATOM 1476 O O . GLN A 1 188 ? 10.318 -0.542 -24.731 1.00 82.88 188 GLN A O 1
ATOM 1481 N N . THR A 1 189 ? 8.110 -0.924 -24.843 1.00 90.69 189 THR A N 1
ATOM 1482 C CA . THR A 1 189 ? 7.975 -1.443 -23.481 1.00 90.69 189 THR A CA 1
ATOM 1483 C C . THR A 1 189 ? 8.337 -2.937 -23.459 1.00 90.69 189 THR A C 1
ATOM 1485 O O . THR A 1 189 ? 7.821 -3.690 -24.289 1.00 90.69 189 THR A O 1
ATOM 1488 N N . PRO A 1 190 ? 9.227 -3.397 -22.552 1.00 94.12 190 PRO A N 1
ATOM 1489 C CA . PRO A 1 190 ? 9.520 -4.821 -22.395 1.00 94.12 190 PRO A CA 1
ATOM 1490 C C . PRO A 1 190 ? 8.255 -5.623 -22.058 1.00 94.12 190 PRO A C 1
ATOM 1492 O O . PRO A 1 190 ? 7.316 -5.056 -21.500 1.00 94.12 190 PRO A O 1
ATOM 1495 N N . PRO A 1 191 ? 8.226 -6.944 -22.313 1.00 95.31 191 PRO A N 1
ATOM 1496 C CA . PRO A 1 191 ? 7.089 -7.777 -21.935 1.00 95.31 191 PRO A CA 1
ATOM 1497 C C . PRO A 1 191 ? 6.710 -7.589 -20.461 1.00 95.31 191 PRO A C 1
ATOM 1499 O O . PRO A 1 191 ? 7.562 -7.734 -19.578 1.00 95.31 191 PRO A O 1
ATOM 1502 N N . VAL A 1 192 ? 5.439 -7.263 -20.216 1.00 95.94 192 VAL A N 1
ATOM 1503 C CA . VAL A 1 192 ? 4.877 -7.097 -18.873 1.00 95.94 192 VAL A CA 1
ATOM 1504 C C . VAL A 1 192 ? 4.152 -8.381 -18.475 1.00 95.94 192 VAL A C 1
ATOM 1506 O O . VAL A 1 192 ? 3.263 -8.845 -19.185 1.00 95.94 192 VAL A O 1
ATOM 1509 N N . TYR A 1 193 ? 4.535 -8.950 -17.336 1.00 96.25 193 TYR A N 1
ATOM 1510 C CA . TYR A 1 193 ? 3.986 -10.175 -16.765 1.00 96.25 193 TYR A CA 1
ATOM 1511 C C . TYR A 1 193 ? 3.186 -9.826 -15.502 1.00 96.25 193 TYR A C 1
ATOM 1513 O O . TYR A 1 193 ? 3.788 -9.663 -14.436 1.00 96.25 193 TYR A O 1
ATOM 1521 N N . PRO A 1 194 ? 1.855 -9.676 -15.590 1.00 96.31 194 PRO A N 1
ATOM 1522 C CA . PRO A 1 194 ? 1.009 -9.546 -14.410 1.00 96.31 194 PRO A CA 1
ATOM 1523 C C . PRO A 1 194 ? 0.949 -10.899 -13.682 1.00 96.31 194 PRO A C 1
ATOM 1525 O O . PRO A 1 194 ? 0.449 -11.878 -14.232 1.00 96.31 194 PRO A O 1
ATOM 1528 N N . VAL A 1 195 ? 1.516 -10.972 -12.474 1.00 95.88 195 VAL A N 1
ATOM 1529 C CA . VAL A 1 195 ? 1.639 -12.218 -11.681 1.00 95.88 195 VAL A CA 1
ATOM 1530 C C . VAL A 1 195 ? 0.967 -12.132 -10.307 1.00 95.88 195 VAL A C 1
ATOM 1532 O O . VAL A 1 195 ? 1.177 -12.997 -9.460 1.00 95.88 195 VAL A O 1
ATOM 1535 N N . GLY A 1 196 ? 0.225 -11.054 -10.054 1.00 94.06 196 GLY A N 1
ATOM 1536 C CA . GLY A 1 196 ? -0.398 -10.785 -8.765 1.00 94.06 196 GLY A CA 1
ATOM 1537 C C . GLY A 1 196 ? -1.696 -11.569 -8.514 1.00 94.06 196 GLY A C 1
ATOM 1538 O O . GLY A 1 196 ? -2.215 -12.219 -9.422 1.00 94.06 196 GLY A O 1
ATOM 1539 N N . PRO A 1 197 ? -2.256 -11.460 -7.294 1.00 93.50 197 PRO A N 1
ATOM 1540 C CA . PRO A 1 197 ? -1.673 -10.763 -6.147 1.00 93.50 197 PRO A CA 1
ATOM 1541 C C . PRO A 1 197 ? -0.567 -11.600 -5.479 1.00 93.50 197 PRO A C 1
ATOM 1543 O O . PRO A 1 197 ? -0.797 -12.700 -4.987 1.00 93.50 197 PRO A O 1
ATOM 1546 N N . VAL A 1 198 ? 0.647 -11.054 -5.431 1.00 92.88 198 VAL A N 1
ATOM 1547 C CA . VAL A 1 198 ? 1.764 -11.568 -4.635 1.00 92.88 198 VAL A CA 1
ATOM 1548 C C . VAL A 1 198 ? 1.670 -10.906 -3.267 1.00 92.88 198 VAL A C 1
ATOM 1550 O O . VAL A 1 198 ? 2.056 -9.749 -3.096 1.00 92.88 198 VAL A O 1
ATOM 1553 N N . ILE A 1 199 ? 1.116 -11.644 -2.311 1.00 89.69 199 ILE A N 1
ATOM 1554 C CA . ILE A 1 199 ? 0.863 -11.208 -0.935 1.00 89.69 199 ILE A CA 1
ATOM 1555 C C . ILE A 1 199 ? 1.470 -12.209 0.047 1.00 89.69 199 ILE A C 1
ATOM 1557 O O . ILE A 1 199 ? 1.597 -13.399 -0.250 1.00 89.69 199 ILE A O 1
ATOM 1561 N N . HIS A 1 200 ? 1.862 -11.727 1.223 1.00 85.25 200 HIS A N 1
ATOM 1562 C CA . HIS A 1 200 ? 2.421 -12.568 2.275 1.00 85.25 200 HIS A CA 1
ATOM 1563 C C . HIS A 1 200 ? 1.320 -12.945 3.270 1.00 85.25 200 HIS A C 1
ATOM 1565 O O . HIS A 1 200 ? 0.982 -12.156 4.143 1.00 85.25 200 HIS A O 1
ATOM 1571 N N . LEU A 1 201 ? 0.726 -14.130 3.101 1.00 81.69 201 LEU A N 1
ATOM 1572 C CA . LEU A 1 201 ? -0.415 -14.575 3.916 1.00 81.69 201 LEU A CA 1
ATOM 1573 C C . LEU A 1 201 ? -0.020 -15.187 5.264 1.00 81.69 201 LEU A C 1
ATOM 1575 O O . LEU A 1 201 ? -0.801 -15.153 6.211 1.00 81.69 201 LEU A O 1
ATOM 1579 N N . GLU A 1 202 ? 1.173 -15.769 5.345 1.00 71.00 202 GLU A N 1
ATOM 1580 C CA . GLU A 1 202 ? 1.670 -16.451 6.536 1.00 71.00 202 GLU A CA 1
ATOM 1581 C C . GLU A 1 202 ? 2.749 -15.595 7.185 1.00 71.00 202 GLU A C 1
ATOM 1583 O O . GLU A 1 202 ? 3.796 -15.377 6.583 1.00 71.00 202 GLU A O 1
ATOM 1588 N N . ASP A 1 203 ? 2.523 -15.135 8.415 1.00 60.03 203 ASP A N 1
ATOM 1589 C CA . ASP A 1 203 ? 3.546 -14.440 9.198 1.00 60.03 203 ASP A CA 1
ATOM 1590 C C . ASP A 1 203 ? 4.582 -15.475 9.682 1.00 60.03 203 ASP A C 1
ATOM 1592 O O . ASP A 1 203 ? 4.505 -16.025 10.778 1.00 60.03 203 ASP A O 1
ATOM 1596 N N . CYS A 1 204 ? 5.538 -15.823 8.818 1.00 46.03 204 CYS A N 1
ATOM 1597 C CA . CYS A 1 204 ? 6.588 -16.807 9.116 1.00 46.03 204 CYS A CA 1
ATOM 1598 C C . CYS A 1 204 ? 7.712 -16.239 10.003 1.00 46.03 204 CYS A C 1
ATOM 1600 O O . CYS A 1 204 ? 8.769 -16.862 10.145 1.00 46.03 204 CYS A O 1
ATOM 1602 N N . GLN A 1 205 ? 7.538 -15.038 10.560 1.00 55.31 205 GLN A N 1
ATOM 1603 C CA . GLN A 1 205 ? 8.555 -14.382 11.370 1.00 55.31 205 GLN A CA 1
ATOM 1604 C C . GLN A 1 205 ? 8.396 -14.747 12.844 1.00 55.31 205 GLN A C 1
ATOM 1606 O O . GLN A 1 205 ? 7.306 -14.731 13.407 1.00 55.31 205 GLN A O 1
ATOM 1611 N N . ALA A 1 206 ? 9.520 -15.054 13.495 1.00 53.00 206 ALA A N 1
ATOM 1612 C CA . ALA A 1 206 ? 9.564 -15.130 14.946 1.00 53.00 206 ALA A CA 1
ATOM 1613 C C . ALA A 1 206 ? 9.343 -13.718 15.506 1.00 53.00 206 ALA A C 1
ATOM 1615 O O . ALA A 1 206 ? 10.276 -12.916 15.565 1.00 53.00 206 ALA A O 1
ATOM 1616 N N . HIS A 1 207 ? 8.103 -13.414 15.879 1.00 64.31 207 HIS A N 1
ATOM 1617 C CA . HIS A 1 207 ? 7.775 -12.180 16.576 1.00 64.31 207 HIS A CA 1
ATOM 1618 C C . HIS A 1 207 ? 8.425 -12.169 17.956 1.00 64.31 207 HIS A C 1
ATOM 1620 O O . HIS A 1 207 ? 8.586 -13.203 18.614 1.00 64.31 207 HIS A O 1
ATOM 1626 N N . SER A 1 208 ? 8.783 -10.980 18.429 1.00 74.75 208 SER A N 1
ATOM 1627 C CA . SER A 1 208 ? 9.100 -10.816 19.842 1.00 74.75 208 SER A CA 1
ATOM 1628 C C . SER A 1 208 ? 7.878 -11.184 20.701 1.00 74.75 208 SER A C 1
ATOM 1630 O O . SER A 1 208 ? 6.731 -11.043 20.275 1.00 74.75 208 SER A O 1
ATOM 1632 N N . ASN A 1 209 ? 8.097 -11.609 21.950 1.00 75.25 209 ASN A N 1
ATOM 1633 C CA . ASN A 1 209 ? 6.992 -11.945 22.864 1.00 75.25 209 ASN A CA 1
ATOM 1634 C C . ASN A 1 209 ? 5.984 -10.788 23.037 1.00 75.25 209 ASN A C 1
ATOM 1636 O O . ASN A 1 209 ? 4.804 -11.031 23.276 1.00 75.25 209 ASN A O 1
ATOM 1640 N N . LEU A 1 210 ? 6.446 -9.535 22.926 1.00 72.44 210 LEU A N 1
ATOM 1641 C CA . LEU A 1 210 ? 5.603 -8.340 23.031 1.00 72.44 210 LEU A CA 1
ATOM 1642 C C . LEU A 1 210 ? 4.706 -8.164 21.800 1.00 72.44 210 LEU A C 1
ATOM 1644 O O . LEU 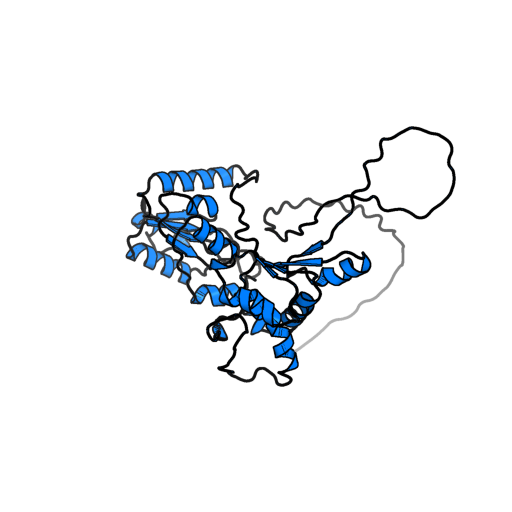A 1 210 ? 3.511 -7.921 21.953 1.00 72.44 210 LEU A O 1
ATOM 1648 N N . GLU A 1 211 ? 5.258 -8.342 20.600 1.00 79.62 211 GLU A N 1
ATOM 1649 C CA . GLU A 1 211 ? 4.496 -8.306 19.345 1.00 79.62 211 GLU A CA 1
ATOM 1650 C C . GLU A 1 211 ? 3.449 -9.426 19.308 1.00 79.62 211 GLU A C 1
ATOM 1652 O O . GLU A 1 211 ? 2.300 -9.174 18.949 1.00 79.62 211 GLU A O 1
ATOM 1657 N N . GLN A 1 212 ? 3.800 -10.632 19.773 1.00 86.44 212 GLN A N 1
ATOM 1658 C CA . GLN A 1 212 ? 2.846 -11.738 19.868 1.00 86.44 212 GLN A CA 1
ATOM 1659 C C . GLN A 1 212 ? 1.713 -11.435 20.859 1.00 86.44 212 GLN A C 1
ATOM 1661 O O . GLN A 1 212 ? 0.546 -11.645 20.545 1.00 86.44 212 GLN A O 1
ATOM 1666 N N . ALA A 1 213 ? 2.024 -10.896 22.042 1.00 87.81 213 ALA A N 1
ATOM 1667 C CA . ALA A 1 213 ? 1.001 -10.535 23.023 1.00 87.81 213 ALA A CA 1
ATOM 1668 C C . ALA A 1 213 ? 0.050 -9.440 22.501 1.00 87.81 213 ALA A C 1
ATOM 1670 O O . ALA A 1 213 ? -1.153 -9.476 22.769 1.00 87.81 213 ALA A O 1
ATOM 1671 N N . GLN A 1 214 ? 0.574 -8.473 21.742 1.00 89.19 214 GLN A N 1
ATOM 1672 C CA . GLN A 1 214 ? -0.228 -7.437 21.094 1.00 89.19 214 GLN A CA 1
ATOM 1673 C C . GLN A 1 214 ? -1.115 -8.012 19.988 1.00 89.19 214 GLN A C 1
ATOM 1675 O O . GLN A 1 214 ? -2.305 -7.700 19.950 1.00 89.19 214 GLN A O 1
ATOM 1680 N N . ARG A 1 215 ? -0.566 -8.883 19.136 1.00 92.25 215 ARG A N 1
ATOM 1681 C CA . ARG A 1 215 ? -1.322 -9.642 18.133 1.00 92.25 215 ARG A CA 1
ATOM 1682 C C . ARG A 1 215 ? -2.467 -10.420 18.779 1.00 92.25 215 ARG A C 1
ATOM 1684 O O . ARG A 1 215 ? -3.617 -10.211 18.407 1.00 92.25 215 ARG A O 1
ATOM 1691 N N . ASP A 1 216 ? -2.187 -11.219 19.805 1.00 93.44 216 ASP A N 1
ATOM 1692 C CA . ASP A 1 216 ? -3.199 -12.005 20.519 1.00 93.44 216 ASP A CA 1
ATOM 1693 C C . ASP A 1 216 ? -4.296 -11.118 21.125 1.00 93.44 216 ASP A C 1
ATOM 1695 O O . ASP A 1 216 ? -5.477 -11.463 21.079 1.00 93.44 216 ASP A O 1
ATOM 1699 N N . LYS A 1 217 ? -3.925 -9.958 21.684 1.00 94.94 217 LYS A N 1
ATOM 1700 C CA . LYS A 1 217 ? -4.883 -8.975 22.212 1.00 94.94 217 LYS A CA 1
ATOM 1701 C C . LYS A 1 217 ? -5.810 -8.449 21.114 1.00 94.94 217 LYS A C 1
ATOM 1703 O O . LYS A 1 217 ? -7.009 -8.327 21.355 1.00 94.94 217 LYS A O 1
ATOM 1708 N N . ILE A 1 218 ? -5.265 -8.125 19.941 1.00 96.69 218 ILE A N 1
ATOM 1709 C CA . ILE A 1 218 ? -6.034 -7.616 18.798 1.00 96.69 218 ILE A CA 1
ATOM 1710 C C . ILE A 1 218 ? -7.013 -8.679 18.300 1.00 96.69 218 ILE A C 1
ATOM 1712 O O . ILE A 1 218 ? -8.199 -8.385 18.163 1.00 96.69 218 ILE A O 1
ATOM 1716 N N . ILE A 1 219 ? -6.541 -9.909 18.080 1.00 96.69 219 ILE A N 1
ATOM 1717 C CA . ILE A 1 219 ? -7.385 -10.994 17.567 1.00 96.69 219 ILE A CA 1
ATOM 1718 C C . ILE A 1 219 ? -8.505 -11.333 18.555 1.00 96.69 219 ILE A C 1
ATOM 1720 O O . ILE A 1 219 ? -9.663 -11.361 18.155 1.00 96.69 219 ILE A O 1
ATOM 1724 N N . ARG A 1 220 ? -8.209 -11.451 19.857 1.00 97.19 220 ARG A N 1
ATOM 1725 C CA . ARG A 1 220 ? -9.251 -11.686 20.875 1.00 97.19 220 ARG A CA 1
ATOM 1726 C C . ARG A 1 220 ? -10.291 -10.570 20.919 1.00 97.19 220 ARG A C 1
ATOM 1728 O O . ARG A 1 220 ? -11.477 -10.842 21.044 1.00 97.19 220 ARG A O 1
ATOM 1735 N N . TRP A 1 221 ? -9.863 -9.313 20.804 1.00 98.00 221 TRP A N 1
ATOM 1736 C CA . TRP A 1 221 ? -10.806 -8.197 20.770 1.00 98.00 221 TRP A CA 1
ATOM 1737 C C . TRP A 1 221 ? -11.715 -8.256 19.538 1.00 98.00 221 TRP A C 1
ATOM 1739 O O . TRP A 1 221 ? -12.901 -7.952 19.654 1.00 98.00 221 TRP A O 1
ATOM 1749 N N . LEU A 1 222 ? -11.176 -8.657 18.380 1.00 98.31 222 LEU A N 1
ATOM 1750 C CA . LEU A 1 222 ? -11.939 -8.850 17.147 1.00 98.31 222 LEU A CA 1
ATOM 1751 C C . LEU A 1 222 ? -12.909 -10.037 17.240 1.00 98.31 222 LEU A C 1
ATOM 1753 O O . LEU A 1 222 ? -14.020 -9.933 16.720 1.00 98.31 222 LEU A O 1
ATOM 1757 N N . ASP A 1 223 ? -12.522 -11.131 17.903 1.00 98.25 223 ASP A N 1
ATOM 1758 C CA . ASP A 1 223 ? -13.374 -12.308 18.133 1.00 98.25 223 ASP A CA 1
ATOM 1759 C C . ASP A 1 223 ? -14.673 -11.950 18.873 1.00 98.25 223 ASP A C 1
ATOM 1761 O O . ASP A 1 223 ? -15.730 -12.516 18.578 1.00 98.25 223 ASP A O 1
ATOM 1765 N N . ASP A 1 224 ? -14.602 -10.971 19.779 1.00 97.50 224 ASP A N 1
ATOM 1766 C CA . ASP A 1 224 ? -15.734 -10.470 20.565 1.00 97.50 224 ASP A CA 1
ATOM 1767 C C . ASP A 1 224 ? -16.656 -9.511 19.780 1.00 97.50 224 ASP A C 1
ATOM 1769 O O . ASP A 1 224 ? -17.695 -9.079 20.293 1.00 97.50 224 ASP A O 1
ATOM 1773 N N . GLN A 1 225 ? -16.312 -9.158 18.535 1.00 98.31 225 GLN A N 1
ATOM 1774 C CA . GLN A 1 225 ? -17.107 -8.239 17.718 1.00 98.31 225 GLN A CA 1
ATOM 1775 C C . GLN A 1 225 ? -18.080 -8.969 16.776 1.00 98.31 225 GLN A C 1
ATOM 1777 O O . GLN A 1 225 ? -17.778 -10.046 16.251 1.00 98.31 225 GLN A O 1
ATOM 1782 N N . PRO A 1 226 ? -19.249 -8.366 16.478 1.00 98.19 226 PRO A N 1
ATOM 1783 C CA . PRO A 1 226 ? -20.141 -8.874 15.443 1.00 98.19 226 PRO A CA 1
ATOM 1784 C C . PRO A 1 226 ? -19.461 -8.948 14.069 1.00 98.19 226 PRO A C 1
ATOM 1786 O O . PRO A 1 226 ? -18.567 -8.158 13.751 1.00 98.19 226 PRO A O 1
ATOM 1789 N N . GLN A 1 227 ? -19.934 -9.863 13.226 1.00 98.31 227 GLN A N 1
ATOM 1790 C CA . GLN A 1 227 ? -19.449 -10.011 11.855 1.00 98.31 227 GLN A CA 1
ATOM 1791 C C . GLN A 1 227 ? -19.584 -8.700 11.064 1.00 98.31 227 GLN A C 1
ATOM 1793 O O . GLN A 1 227 ? -20.605 -8.020 11.166 1.00 98.31 227 GLN A O 1
ATOM 1798 N N . SER A 1 228 ? -18.552 -8.367 10.284 1.00 98.12 228 SER A N 1
ATOM 1799 C CA . SER A 1 228 ? -18.487 -7.195 9.400 1.00 98.12 228 SER A CA 1
ATOM 1800 C C . SER A 1 228 ? -18.920 -5.880 10.065 1.00 98.12 228 SER A C 1
ATOM 1802 O O . SER A 1 228 ? -19.591 -5.056 9.450 1.00 98.12 228 SER A O 1
ATOM 1804 N N . SER A 1 229 ? -18.554 -5.686 11.334 1.00 98.19 229 SER A N 1
ATOM 1805 C CA . SER A 1 229 ? -18.964 -4.526 12.136 1.00 98.19 229 SER A CA 1
ATOM 1806 C C . SER A 1 229 ? -17.822 -3.584 12.516 1.00 98.19 229 SER A C 1
ATOM 1808 O O . SER A 1 229 ? -18.087 -2.495 13.024 1.00 98.19 229 SER A O 1
ATOM 1810 N N . VAL A 1 230 ? -16.572 -3.993 12.285 1.00 98.62 230 VAL A N 1
ATOM 1811 C CA . VAL A 1 230 ? -15.365 -3.239 12.635 1.00 98.62 230 VAL A CA 1
ATOM 1812 C C . VAL A 1 230 ? -14.790 -2.559 11.400 1.00 98.62 230 VAL A C 1
ATOM 1814 O O . VAL A 1 230 ? -14.524 -3.210 10.389 1.00 98.62 230 VAL A O 1
ATOM 1817 N N . VAL A 1 231 ? -14.540 -1.257 11.503 1.00 98.25 231 VAL A N 1
ATOM 1818 C CA . VAL A 1 231 ? -13.724 -0.508 10.546 1.00 98.25 231 VAL A CA 1
ATOM 1819 C C . VAL A 1 231 ? -12.269 -0.558 11.003 1.00 98.25 231 VAL A C 1
ATOM 1821 O O . VAL A 1 231 ? -11.934 -0.108 12.097 1.00 98.25 231 VAL A O 1
ATOM 1824 N N . PHE A 1 232 ? -11.391 -1.110 10.177 1.00 98.19 232 PHE A N 1
ATOM 1825 C CA . PHE A 1 232 ? -9.957 -1.103 10.426 1.00 98.19 232 PHE A CA 1
ATOM 1826 C C . PHE A 1 232 ? -9.328 0.162 9.838 1.00 98.19 232 PHE A C 1
ATOM 1828 O O . PHE A 1 232 ? -9.600 0.505 8.695 1.00 98.19 232 PHE A O 1
ATOM 1835 N N . LEU A 1 233 ? -8.491 0.861 10.598 1.00 97.25 233 LEU A N 1
ATOM 1836 C CA . LEU A 1 233 ? -7.740 2.030 10.155 1.00 97.25 233 LEU A CA 1
ATOM 1837 C C . LEU A 1 233 ? -6.248 1.713 10.251 1.00 97.25 233 LEU A C 1
ATOM 1839 O O . LEU A 1 233 ? -5.721 1.535 11.352 1.00 97.25 233 LEU A O 1
ATOM 1843 N N . CYS A 1 234 ? -5.565 1.661 9.108 1.00 94.06 234 CYS A N 1
ATOM 1844 C CA . CYS A 1 234 ? -4.117 1.473 9.049 1.00 94.06 234 CYS A CA 1
ATOM 1845 C C . CYS A 1 234 ? -3.518 2.199 7.846 1.00 94.06 234 CYS A C 1
ATOM 1847 O O . CYS A 1 234 ? -3.925 2.025 6.696 1.00 94.06 234 CYS A O 1
ATOM 1849 N N . PHE A 1 235 ? -2.498 3.006 8.126 1.00 91.94 235 PHE A N 1
ATOM 1850 C CA . PHE A 1 235 ? -1.899 3.917 7.155 1.00 91.94 235 PHE A CA 1
ATOM 1851 C C . PHE A 1 235 ? -0.512 3.457 6.690 1.00 91.94 235 PHE A C 1
ATOM 1853 O O . PHE A 1 235 ? 0.250 4.236 6.130 1.00 91.94 235 PHE A O 1
ATOM 1860 N N . GLY A 1 236 ? -0.208 2.170 6.875 1.00 86.62 236 GLY A N 1
ATOM 1861 C CA . GLY A 1 236 ? 1.067 1.580 6.483 1.00 86.62 236 GLY A CA 1
ATOM 1862 C C . GLY A 1 236 ? 2.201 1.921 7.448 1.00 86.62 236 GLY A C 1
ATOM 1863 O O . GLY A 1 236 ? 2.022 2.615 8.447 1.00 86.62 236 GLY A O 1
ATOM 1864 N N . SER A 1 237 ? 3.395 1.412 7.151 1.00 83.56 237 SER A N 1
ATOM 1865 C CA . SER A 1 237 ? 4.569 1.561 8.021 1.00 83.56 237 SER A CA 1
ATOM 1866 C C . SER A 1 237 ? 5.081 2.999 8.101 1.00 83.56 237 SER A C 1
ATOM 1868 O O . SER A 1 237 ? 5.598 3.409 9.140 1.00 83.56 237 SER A O 1
ATOM 1870 N N . MET A 1 238 ? 4.940 3.758 7.011 1.00 83.88 238 MET A N 1
ATOM 1871 C CA . MET A 1 238 ? 5.335 5.168 6.931 1.00 83.88 238 MET A CA 1
ATOM 1872 C C . MET A 1 238 ? 4.201 6.122 7.294 1.00 83.88 238 MET A C 1
ATOM 1874 O O . MET A 1 238 ? 4.412 7.333 7.373 1.00 83.88 238 MET A O 1
ATOM 1878 N N . GLY A 1 239 ? 3.005 5.594 7.566 1.00 85.31 239 GLY A N 1
ATOM 1879 C CA . GLY A 1 239 ? 1.866 6.446 7.803 1.00 85.31 239 GLY A CA 1
ATOM 1880 C C . GLY A 1 239 ? 1.790 7.005 9.208 1.00 85.31 239 GLY A C 1
ATOM 1881 O O . GLY A 1 239 ? 1.832 6.269 10.189 1.00 85.31 239 GLY A O 1
ATOM 1882 N N . SER A 1 240 ? 1.659 8.325 9.311 1.00 89.50 240 SER A N 1
ATOM 1883 C CA . SER A 1 240 ? 1.460 9.016 10.581 1.00 89.50 240 SER A CA 1
ATOM 1884 C C . SER A 1 240 ? 0.746 10.347 10.403 1.00 89.50 240 SER A C 1
ATOM 1886 O O . SER A 1 240 ? 0.702 10.908 9.306 1.00 89.50 240 SER A O 1
ATOM 1888 N N . PHE A 1 241 ? 0.195 10.856 11.504 1.00 88.19 241 PHE A N 1
ATOM 1889 C CA . PHE A 1 241 ? -0.546 12.111 11.529 1.00 88.19 241 PHE A CA 1
ATOM 1890 C C . PHE A 1 241 ? -0.108 12.989 12.694 1.00 88.19 241 PHE A C 1
ATOM 1892 O O . PHE A 1 241 ? 0.196 12.508 13.785 1.00 88.19 241 PHE A O 1
ATOM 1899 N N . GLY A 1 242 ? -0.100 14.304 12.469 1.00 89.75 242 GLY A N 1
ATOM 1900 C CA . GLY A 1 242 ? 0.045 15.269 13.554 1.00 89.75 242 GLY A CA 1
ATOM 1901 C C . GLY A 1 242 ? -1.149 15.217 14.512 1.00 89.75 242 GLY A C 1
ATOM 1902 O O . GLY A 1 242 ? -2.246 14.821 14.119 1.00 89.75 242 GLY A O 1
ATOM 1903 N N . ALA A 1 243 ? -0.940 15.664 15.753 1.00 91.25 243 ALA A N 1
ATOM 1904 C CA . ALA A 1 243 ? -1.935 15.573 16.826 1.00 91.25 243 ALA A CA 1
ATOM 1905 C C . ALA A 1 243 ? -3.307 16.160 16.447 1.00 91.25 243 ALA A C 1
ATOM 1907 O O . ALA A 1 243 ? -4.326 15.554 16.743 1.00 91.25 243 ALA A O 1
ATOM 1908 N N . GLU A 1 244 ? -3.350 17.286 15.733 1.00 91.50 244 GLU A N 1
ATOM 1909 C CA . GLU A 1 244 ? -4.620 17.905 15.321 1.00 91.50 244 GLU A CA 1
ATOM 1910 C C . GLU A 1 244 ? -5.434 17.007 14.375 1.00 91.50 244 GLU A C 1
ATOM 1912 O O . GLU A 1 244 ? -6.630 16.826 14.568 1.00 91.50 244 GLU A O 1
ATOM 1917 N N . GLN A 1 245 ? -4.787 16.354 13.405 1.00 91.38 245 GLN A N 1
ATOM 1918 C CA . GLN A 1 245 ? -5.475 15.421 12.508 1.00 91.38 245 GLN A CA 1
ATOM 1919 C C . GLN A 1 245 ? -5.891 14.134 13.237 1.00 91.38 245 GLN A C 1
ATOM 1921 O O . GLN A 1 245 ? -6.950 13.583 12.945 1.00 91.38 245 GLN A O 1
ATOM 1926 N N . VAL A 1 246 ? -5.086 13.666 14.199 1.00 93.69 246 VAL A N 1
ATOM 1927 C CA . VAL A 1 246 ? -5.443 12.534 15.073 1.00 93.69 246 VAL A CA 1
ATOM 1928 C C . VAL A 1 246 ? -6.707 12.849 15.875 1.00 93.69 246 VAL A C 1
ATOM 1930 O O . VAL A 1 246 ? -7.609 12.013 15.920 1.00 93.69 246 VAL A O 1
ATOM 1933 N N . LYS A 1 247 ? -6.820 14.059 16.440 1.00 94.56 247 LYS A N 1
ATOM 1934 C CA . LYS A 1 247 ? -8.026 14.507 17.156 1.00 94.56 247 LYS A CA 1
ATOM 1935 C C . LYS A 1 247 ? -9.257 14.506 16.255 1.00 94.56 247 LYS A C 1
ATOM 1937 O O . LYS A 1 247 ? -10.278 13.957 16.651 1.00 94.56 247 LYS A O 1
ATOM 1942 N N . GLU A 1 248 ? -9.161 15.047 15.042 1.00 95.50 248 GLU A N 1
ATOM 1943 C CA . GLU A 1 248 ? -10.287 15.064 14.096 1.00 95.50 248 GLU A CA 1
ATOM 1944 C C . GLU A 1 248 ? -10.717 13.651 13.673 1.00 95.50 248 GLU A C 1
ATOM 1946 O O . GLU A 1 248 ? -11.912 13.352 13.628 1.00 95.50 248 GLU A O 1
ATOM 1951 N N . ILE A 1 249 ? -9.760 12.746 13.429 1.00 94.56 249 ILE A N 1
ATOM 1952 C CA . ILE A 1 249 ? -10.064 11.334 13.149 1.00 94.56 249 ILE A CA 1
ATOM 1953 C C . ILE A 1 249 ? -10.780 10.703 14.349 1.00 94.56 249 ILE A C 1
ATOM 1955 O O . ILE A 1 249 ? -11.795 10.034 14.165 1.00 94.56 249 ILE A O 1
ATOM 1959 N N . ALA A 1 250 ? -10.302 10.944 15.572 1.00 96.06 250 ALA A N 1
ATOM 1960 C CA . ALA A 1 250 ? -10.928 10.434 16.787 1.00 96.06 250 ALA A CA 1
ATOM 1961 C C . ALA A 1 250 ? -12.368 10.954 16.953 1.00 96.06 250 ALA A C 1
ATOM 1963 O O . ALA A 1 250 ? -13.284 10.160 17.153 1.00 96.06 250 ALA A O 1
ATOM 1964 N N . VAL A 1 251 ? -12.599 12.259 16.782 1.00 95.81 251 VAL A N 1
ATOM 1965 C CA . VAL A 1 251 ? -13.947 12.856 16.821 1.00 95.81 251 VAL A CA 1
ATOM 1966 C C . VAL A 1 251 ? -14.856 12.235 15.755 1.00 95.81 251 VAL A C 1
ATOM 1968 O O . VAL A 1 251 ? -15.998 11.880 16.045 1.00 95.81 251 VAL A O 1
ATOM 1971 N N . GLY A 1 252 ? -14.351 12.043 14.533 1.00 95.31 252 GLY A N 1
ATOM 1972 C CA . GLY A 1 252 ? -15.089 11.386 13.454 1.00 95.31 252 GLY A CA 1
ATOM 1973 C C . GLY A 1 252 ? -15.467 9.939 13.782 1.00 95.31 252 GLY A C 1
ATOM 1974 O O . GLY A 1 252 ? -16.614 9.539 13.573 1.00 95.31 252 GLY A O 1
ATOM 1975 N N . LEU A 1 253 ? -14.534 9.164 14.344 1.00 95.50 253 LEU A N 1
ATOM 1976 C CA . LEU A 1 253 ? -14.780 7.791 14.793 1.00 95.50 253 LEU A CA 1
ATOM 1977 C C . LEU A 1 253 ? -15.846 7.746 15.889 1.00 95.50 253 LEU A C 1
ATOM 1979 O O . LEU A 1 253 ? -16.786 6.956 15.787 1.00 95.50 253 LEU A O 1
ATOM 1983 N N . GLU A 1 254 ? -15.742 8.619 16.890 1.00 95.31 254 GLU A N 1
ATOM 1984 C CA . GLU A 1 254 ? -16.706 8.706 17.987 1.00 95.31 254 GLU A CA 1
ATOM 1985 C C . GLU A 1 254 ? -18.116 9.024 17.467 1.00 95.31 254 GLU A C 1
ATOM 1987 O O . GLU A 1 254 ? -19.068 8.293 17.755 1.00 95.31 254 GLU A O 1
ATOM 1992 N N . HIS A 1 255 ? -18.248 10.058 16.631 1.00 95.69 255 HIS A N 1
ATOM 1993 C CA . HIS A 1 255 ? -19.529 10.462 16.049 1.00 95.69 255 HIS A CA 1
ATOM 1994 C C . HIS A 1 255 ? -20.121 9.424 15.092 1.00 95.69 255 HIS A C 1
ATOM 1996 O O . HIS A 1 255 ? -21.343 9.325 14.985 1.00 95.69 255 HIS A O 1
ATOM 2002 N N . SER A 1 256 ? -19.287 8.630 14.412 1.00 95.62 256 SER A N 1
ATOM 2003 C CA . SER A 1 256 ? -19.772 7.564 13.527 1.00 95.62 256 SER A CA 1
ATOM 2004 C C . SER A 1 256 ? -20.535 6.469 14.280 1.00 95.62 256 SER A C 1
ATOM 2006 O O . SER A 1 256 ? -21.354 5.762 13.690 1.00 95.62 256 SER A O 1
ATOM 2008 N N . GLY A 1 257 ? -20.235 6.288 15.573 1.00 94.56 257 GLY A N 1
ATOM 2009 C CA . GLY A 1 257 ? -20.770 5.213 16.405 1.00 94.56 257 GLY A CA 1
ATOM 2010 C C . GLY A 1 257 ? -20.348 3.798 15.984 1.00 94.56 257 GLY A C 1
ATOM 2011 O O . GLY A 1 257 ? -20.797 2.835 16.617 1.00 94.56 257 GLY A O 1
ATOM 2012 N N . GLN A 1 258 ? -19.512 3.666 14.946 1.00 95.88 258 GLN A N 1
ATOM 2013 C CA . GLN A 1 258 ? -19.012 2.395 14.431 1.00 95.88 258 GLN A CA 1
ATOM 2014 C C . GLN A 1 258 ? -17.954 1.802 15.359 1.00 95.88 258 GLN A C 1
ATOM 2016 O O . GLN A 1 258 ? -17.297 2.512 16.122 1.00 95.88 258 GLN A O 1
ATOM 2021 N N . ARG A 1 259 ? -17.779 0.480 15.289 1.00 98.56 259 ARG A N 1
ATOM 2022 C CA . ARG A 1 259 ? -16.644 -0.168 15.952 1.00 98.56 259 ARG A CA 1
ATOM 2023 C C . ARG A 1 259 ? -15.402 0.034 15.111 1.00 98.56 259 ARG A C 1
ATOM 2025 O O . ARG A 1 259 ? -15.485 0.003 13.884 1.00 98.56 259 ARG A O 1
ATOM 2032 N N . PHE A 1 260 ? -14.256 0.199 15.755 1.00 98.50 260 PHE A N 1
ATOM 2033 C CA . PHE A 1 260 ? -13.019 0.451 15.033 1.00 98.50 260 PHE A CA 1
ATOM 2034 C C . PHE A 1 260 ? -11.806 -0.205 15.677 1.00 98.50 260 PHE A C 1
ATOM 2036 O O . PHE A 1 260 ? -11.694 -0.300 16.897 1.00 98.50 260 PHE A O 1
ATOM 2043 N N . LEU A 1 261 ? -10.869 -0.604 14.825 1.00 98.44 261 LEU A N 1
ATOM 2044 C CA . LEU A 1 261 ? -9.504 -0.940 15.200 1.00 98.44 261 LEU A CA 1
ATOM 2045 C C . LEU A 1 261 ? -8.586 0.057 14.502 1.00 98.44 261 LEU A C 1
ATOM 2047 O O . LEU A 1 261 ? -8.610 0.143 13.280 1.00 98.44 261 LEU A O 1
ATOM 2051 N N . TRP A 1 262 ? -7.780 0.801 15.249 1.00 97.12 262 TRP A N 1
ATOM 2052 C CA . TRP A 1 262 ? -6.897 1.818 14.686 1.00 97.12 262 TRP A CA 1
ATOM 2053 C C . TRP A 1 262 ? -5.437 1.538 15.039 1.00 97.12 262 TRP A C 1
ATOM 2055 O O . TRP A 1 262 ? -5.043 1.595 16.206 1.00 97.12 262 TRP A O 1
ATOM 2065 N N . ALA A 1 263 ? -4.635 1.244 14.013 1.00 95.00 263 ALA A N 1
ATOM 2066 C CA . ALA A 1 263 ? -3.180 1.240 14.090 1.00 95.00 263 ALA A CA 1
ATOM 2067 C C . ALA A 1 263 ? -2.670 2.691 13.991 1.00 95.00 263 ALA A C 1
ATOM 2069 O O . ALA A 1 263 ? -2.513 3.241 12.897 1.00 95.00 263 ALA A O 1
ATOM 2070 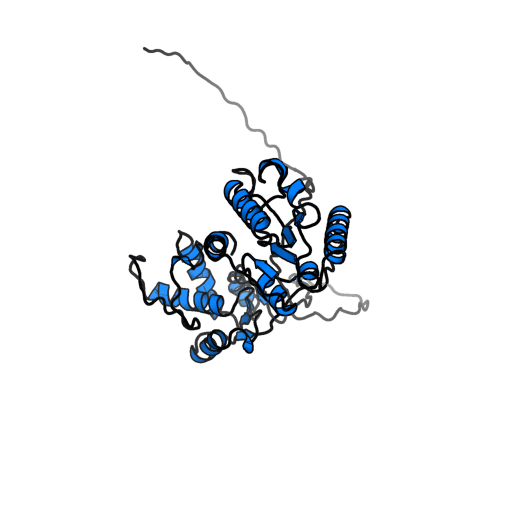N N . LEU A 1 264 ? -2.494 3.340 15.144 1.00 93.81 264 LEU A N 1
ATOM 2071 C CA . LEU A 1 264 ? -2.111 4.744 15.267 1.00 93.81 264 LEU A CA 1
ATOM 2072 C C . LEU A 1 264 ? -0.601 4.885 15.478 1.00 93.81 264 LEU A C 1
ATOM 2074 O O . LEU A 1 264 ? -0.041 4.422 16.472 1.00 93.81 264 LEU A O 1
ATOM 2078 N N . ARG A 1 265 ? 0.036 5.631 14.575 1.00 91.06 265 ARG A N 1
ATOM 2079 C CA . ARG A 1 265 ? 1.443 6.027 14.651 1.00 91.06 265 ARG A CA 1
ATOM 2080 C C . ARG A 1 265 ? 1.567 7.546 14.569 1.00 91.06 265 ARG A C 1
ATOM 2082 O O . ARG A 1 265 ? 0.815 8.209 13.852 1.00 91.06 265 ARG A O 1
ATOM 2089 N N . MET A 1 266 ? 2.541 8.086 15.290 1.00 90.50 266 MET A N 1
ATOM 2090 C CA . MET A 1 266 ? 2.849 9.514 15.334 1.00 90.50 266 MET A CA 1
ATOM 2091 C C . MET A 1 266 ? 4.118 9.812 14.529 1.00 90.50 266 MET A C 1
ATOM 2093 O O . MET A 1 266 ? 5.007 8.956 14.448 1.00 90.50 266 MET A O 1
ATOM 2097 N N . PRO A 1 267 ? 4.243 11.016 13.947 1.00 88.69 267 PRO A N 1
ATOM 2098 C CA . PRO A 1 267 ? 5.478 11.426 13.300 1.00 88.69 267 PRO A CA 1
ATOM 2099 C C . PRO A 1 267 ? 6.625 11.449 14.320 1.00 88.69 267 PRO A C 1
ATOM 2101 O O . PRO A 1 267 ? 6.403 11.750 15.501 1.00 88.69 267 PRO A O 1
ATOM 2104 N N . PRO A 1 268 ? 7.864 11.159 13.892 1.00 85.94 268 PRO A N 1
ATOM 2105 C CA . PRO A 1 268 ? 9.010 11.236 14.781 1.00 85.94 268 PRO A CA 1
ATOM 2106 C C . PRO A 1 268 ? 9.218 12.678 15.279 1.00 85.94 268 PRO A C 1
ATOM 2108 O O . PRO A 1 268 ? 8.890 13.643 14.578 1.00 85.94 268 PRO A O 1
ATOM 2111 N N . PRO A 1 269 ? 9.812 12.869 16.473 1.00 83.06 269 PRO A N 1
ATOM 2112 C CA . PRO A 1 269 ? 10.197 14.196 16.933 1.00 83.06 269 PRO A CA 1
ATOM 2113 C C . PRO A 1 269 ? 11.110 14.884 15.913 1.00 83.06 269 PRO A C 1
ATOM 2115 O O . PRO A 1 269 ? 11.940 14.233 15.274 1.00 83.06 269 PRO A O 1
ATOM 2118 N N . LYS A 1 270 ? 11.004 16.213 15.793 1.00 79.69 270 LYS A N 1
ATOM 2119 C CA . LYS A 1 270 ? 11.809 16.990 14.837 1.00 79.69 270 LYS A CA 1
ATOM 2120 C C . LYS A 1 270 ? 13.297 16.639 14.960 1.00 79.69 270 LYS A C 1
ATOM 2122 O O . LYS A 1 270 ? 13.882 16.757 16.035 1.00 79.69 270 LYS A O 1
ATOM 2127 N N . GLY A 1 271 ? 13.893 16.210 13.846 1.00 73.44 271 GLY A N 1
ATOM 2128 C CA . GLY A 1 271 ? 15.305 15.828 13.763 1.00 73.44 271 GLY A CA 1
ATOM 2129 C C . GLY A 1 271 ? 15.647 14.425 14.285 1.00 73.44 271 GLY A C 1
ATOM 2130 O O . GLY A 1 271 ? 16.829 14.106 14.375 1.00 73.44 271 GLY A O 1
ATOM 2131 N N . LYS A 1 272 ? 14.662 13.580 14.627 1.00 70.19 272 LYS A N 1
ATOM 2132 C CA . LYS A 1 272 ? 14.879 12.223 15.165 1.00 70.19 272 LYS A CA 1
ATOM 2133 C C . LYS A 1 272 ? 14.380 11.116 14.229 1.00 70.19 272 LYS A C 1
ATOM 2135 O O . LYS A 1 272 ? 13.537 10.309 14.603 1.00 70.19 272 LYS A O 1
ATOM 2140 N N . GLY A 1 273 ? 14.973 11.042 13.039 1.00 76.62 273 GLY A N 1
ATOM 2141 C CA . GLY A 1 273 ? 14.701 9.985 12.059 1.00 76.62 273 GLY A CA 1
ATOM 2142 C C . GLY A 1 273 ? 13.499 10.274 11.159 1.00 76.62 273 GLY A C 1
ATOM 2143 O O . GLY A 1 273 ? 12.896 11.340 11.237 1.00 76.62 273 GLY A O 1
ATOM 2144 N N . MET A 1 274 ? 13.204 9.322 10.271 1.00 74.19 274 MET A N 1
ATOM 2145 C CA . MET A 1 274 ? 12.141 9.435 9.260 1.00 74.19 274 MET A CA 1
ATOM 2146 C C . MET A 1 274 ? 10.954 8.503 9.525 1.00 74.19 274 MET A C 1
ATOM 2148 O O . MET A 1 274 ? 9.896 8.680 8.940 1.00 74.19 274 MET A O 1
ATOM 2152 N N . MET A 1 275 ? 11.124 7.499 10.386 1.00 82.56 275 MET A N 1
ATOM 2153 C CA . MET A 1 275 ? 10.103 6.477 10.603 1.00 82.56 275 MET A CA 1
ATOM 2154 C C . MET A 1 275 ? 9.072 6.961 11.629 1.00 82.56 275 MET A C 1
ATOM 2156 O O . MET A 1 275 ? 9.476 7.474 12.680 1.00 82.56 275 MET A O 1
ATOM 2160 N N . PRO A 1 276 ? 7.768 6.750 11.386 1.00 86.06 276 PRO A N 1
ATOM 2161 C CA . PRO A 1 276 ? 6.750 6.908 12.412 1.00 86.06 276 PRO A CA 1
ATOM 2162 C C . PRO A 1 276 ? 7.052 6.089 13.658 1.00 86.06 276 PRO A C 1
ATOM 2164 O O . PRO A 1 276 ? 7.618 4.996 13.574 1.00 86.06 276 PRO A O 1
ATOM 2167 N N . ILE A 1 277 ? 6.603 6.583 14.804 1.00 88.50 277 ILE A N 1
ATOM 2168 C CA . ILE A 1 277 ? 6.753 5.933 16.105 1.00 88.50 277 ILE A CA 1
ATOM 2169 C C . ILE A 1 277 ? 5.390 5.596 16.701 1.00 88.50 277 ILE A C 1
ATOM 2171 O O . ILE A 1 277 ? 4.375 6.198 16.345 1.00 88.50 277 ILE A O 1
ATOM 2175 N N . ASP A 1 278 ? 5.371 4.646 17.632 1.00 87.19 278 ASP A N 1
ATOM 2176 C CA . ASP A 1 278 ? 4.188 4.426 18.460 1.00 87.19 278 ASP A CA 1
ATOM 2177 C C . ASP A 1 278 ? 3.857 5.687 19.253 1.00 87.19 278 ASP A C 1
ATOM 2179 O O . ASP A 1 278 ? 4.750 6.428 19.676 1.00 87.19 278 ASP A O 1
ATOM 2183 N N . CYS A 1 279 ? 2.562 5.936 19.444 1.00 85.06 279 CYS A N 1
ATOM 2184 C CA . CYS A 1 279 ? 2.120 7.054 20.258 1.00 85.06 279 CYS A CA 1
ATOM 2185 C C . CYS A 1 279 ? 2.552 6.825 21.719 1.00 85.06 279 CYS A C 1
ATOM 2187 O O . CYS A 1 279 ? 2.100 5.854 22.329 1.00 85.06 279 CYS A O 1
ATOM 2189 N N . PRO A 1 280 ? 3.415 7.684 22.294 1.00 80.06 280 PRO A N 1
ATOM 2190 C CA . PRO A 1 280 ? 3.917 7.479 23.650 1.00 80.06 280 PRO A CA 1
ATOM 2191 C C . PRO A 1 280 ? 2.836 7.721 24.707 1.00 80.06 280 PRO A C 1
ATOM 2193 O O . PRO A 1 280 ? 2.857 7.076 25.752 1.00 80.06 280 PRO A O 1
ATOM 2196 N N . ASN A 1 281 ? 1.898 8.634 24.433 1.00 87.38 281 ASN A N 1
ATOM 2197 C CA . ASN A 1 281 ? 0.772 8.938 25.303 1.00 87.38 281 ASN A CA 1
ATOM 2198 C C . ASN A 1 281 ? -0.483 9.233 24.468 1.00 87.38 281 ASN A C 1
ATOM 2200 O O . ASN A 1 281 ? -0.593 10.289 23.845 1.00 87.38 281 ASN A O 1
ATOM 2204 N N . LEU A 1 282 ? -1.429 8.289 24.461 1.00 90.06 282 LEU A N 1
ATOM 2205 C CA . LEU A 1 282 ? -2.694 8.431 23.739 1.00 90.06 282 LEU A CA 1
ATOM 2206 C C . LEU A 1 282 ? -3.570 9.554 24.315 1.00 90.06 282 LEU A C 1
ATOM 2208 O O . LEU A 1 282 ? -4.258 10.225 23.554 1.00 90.06 282 LEU A O 1
ATOM 2212 N N . GLU A 1 283 ? -3.517 9.793 25.626 1.00 89.00 283 GLU A N 1
ATOM 2213 C CA . GLU A 1 283 ? -4.340 10.806 26.305 1.00 89.00 283 GLU A CA 1
ATOM 2214 C C . GLU A 1 283 ? -3.959 12.236 25.895 1.00 89.00 283 GLU A C 1
ATOM 2216 O O . GLU A 1 283 ? -4.801 13.123 25.902 1.00 89.00 283 GLU A O 1
ATOM 2221 N N . GLU A 1 284 ? -2.709 12.468 25.476 1.00 88.88 284 GLU A N 1
ATOM 2222 C CA . GLU A 1 284 ? -2.251 13.786 25.009 1.00 88.88 284 GLU A CA 1
ATOM 2223 C C . GLU A 1 284 ? -2.696 14.114 23.577 1.00 88.88 284 GLU A C 1
ATOM 2225 O O . GLU A 1 284 ? -2.750 15.285 23.189 1.00 88.88 284 GLU A O 1
ATOM 2230 N N . VAL A 1 285 ? -2.962 13.091 22.760 1.00 91.06 285 VAL A N 1
ATOM 2231 C CA . VAL A 1 285 ? -3.253 13.258 21.325 1.00 91.06 285 VAL A CA 1
ATOM 2232 C C . VAL A 1 285 ? -4.714 13.006 20.975 1.00 91.06 285 VAL A C 1
ATOM 2234 O O . VAL A 1 285 ? -5.149 13.408 19.898 1.00 91.06 285 VAL A O 1
ATOM 2237 N N . LEU A 1 286 ? -5.466 12.347 21.854 1.00 95.31 286 LEU A N 1
ATOM 2238 C CA . LEU A 1 286 ? -6.892 12.087 21.688 1.00 95.31 286 LEU A CA 1
ATOM 2239 C C . LEU A 1 286 ? -7.724 13.140 22.436 1.00 95.31 286 LEU A C 1
ATOM 2241 O O . LEU A 1 286 ? -7.226 13.778 23.360 1.00 95.31 286 LEU A O 1
ATOM 2245 N N . PRO A 1 287 ? -8.997 13.340 22.059 1.00 95.94 287 PRO A N 1
ATOM 2246 C CA . PRO A 1 287 ? -9.907 14.174 22.834 1.00 95.94 287 PRO A CA 1
ATOM 2247 C C . PRO A 1 287 ? -10.082 13.649 24.266 1.00 95.94 287 PRO A C 1
ATOM 2249 O O . PRO A 1 287 ? -10.180 12.437 24.476 1.00 95.94 287 PRO A O 1
ATOM 2252 N N . ASP A 1 288 ? -10.213 14.558 25.233 1.00 96.12 288 ASP A N 1
ATOM 2253 C CA . ASP A 1 288 ? -10.432 14.209 26.640 1.00 96.12 288 ASP A CA 1
ATOM 2254 C C . ASP A 1 288 ? -11.600 13.225 26.787 1.00 96.12 288 ASP A C 1
ATOM 2256 O O . ASP A 1 288 ? -12.695 13.450 26.258 1.00 96.12 288 ASP A O 1
ATOM 2260 N N . GLY A 1 289 ? -11.381 12.120 27.501 1.00 95.50 289 GLY A N 1
ATOM 2261 C CA . GLY A 1 289 ? -12.393 11.092 27.763 1.00 95.50 289 GLY A CA 1
ATOM 2262 C C . GLY A 1 289 ? -12.724 10.163 26.580 1.00 95.50 289 GLY A C 1
ATOM 2263 O O . GLY A 1 289 ? -13.695 9.406 26.651 1.00 95.50 289 GLY A O 1
ATOM 2264 N N . PHE A 1 290 ? -12.003 10.255 25.455 1.00 96.81 290 PHE A N 1
ATOM 2265 C CA . PHE A 1 290 ? -12.300 9.477 24.246 1.00 96.81 290 PHE A CA 1
ATOM 2266 C C . PHE A 1 290 ? -12.200 7.962 24.476 1.00 96.81 290 PHE A C 1
ATOM 2268 O O . PHE A 1 290 ? -13.057 7.206 24.009 1.00 96.81 290 PHE A O 1
ATOM 2275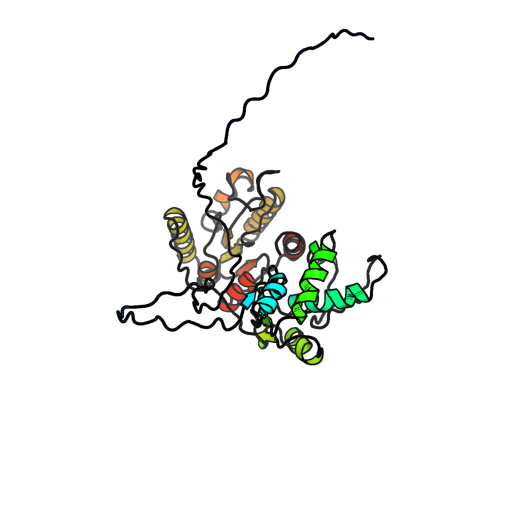 N N . LEU A 1 291 ? -11.177 7.503 25.204 1.00 95.19 291 LEU A N 1
ATOM 2276 C CA . LEU A 1 291 ? -10.958 6.075 25.460 1.00 95.19 291 LEU A CA 1
ATOM 2277 C C . LEU A 1 291 ? -12.089 5.483 26.312 1.00 95.19 291 LEU A C 1
ATOM 2279 O O . LEU A 1 291 ? -12.550 4.374 26.051 1.00 95.19 291 LEU A O 1
ATOM 2283 N N . GLU A 1 292 ? -12.597 6.245 27.279 1.00 95.81 292 GLU A N 1
ATOM 2284 C CA . GLU A 1 292 ? -13.723 5.864 28.127 1.00 95.81 292 GLU A CA 1
ATOM 2285 C C . GLU A 1 292 ? -15.021 5.795 27.322 1.00 95.81 292 GLU A C 1
ATOM 2287 O O . GLU A 1 292 ? -15.766 4.820 27.430 1.00 95.81 292 GLU A O 1
ATOM 2292 N N . ARG A 1 293 ? -15.288 6.805 26.483 1.00 96.44 293 ARG A N 1
ATOM 2293 C CA . ARG A 1 293 ? -16.511 6.869 25.663 1.00 96.44 293 ARG A CA 1
ATOM 2294 C C . ARG A 1 293 ? -16.550 5.810 24.563 1.00 96.44 293 ARG A C 1
ATOM 2296 O O . ARG A 1 293 ? -17.633 5.367 24.182 1.00 96.44 293 ARG A O 1
ATOM 2303 N N . THR A 1 294 ? -15.389 5.382 24.071 1.00 95.81 294 THR A N 1
ATOM 2304 C CA . THR A 1 294 ? -15.266 4.350 23.028 1.00 95.81 294 THR A CA 1
ATOM 2305 C C . THR A 1 294 ? -14.957 2.956 23.573 1.00 95.81 294 THR A C 1
ATOM 2307 O O . THR A 1 294 ? -14.826 2.010 22.791 1.00 95.81 294 THR A O 1
ATOM 2310 N N . ASN A 1 295 ? -14.905 2.788 24.897 1.00 93.00 295 ASN A N 1
ATOM 2311 C CA . ASN A 1 295 ? -14.617 1.506 25.527 1.00 93.00 295 ASN A CA 1
ATOM 2312 C C . ASN A 1 295 ? -15.574 0.401 25.035 1.00 93.00 295 ASN A C 1
ATOM 2314 O O . ASN A 1 295 ? -16.790 0.583 24.951 1.00 93.00 295 ASN A O 1
ATOM 2318 N N . GLY A 1 296 ? -15.013 -0.750 24.664 1.00 90.75 296 GLY A N 1
ATOM 2319 C CA . GLY A 1 296 ? -15.749 -1.879 24.086 1.00 90.75 296 GLY A CA 1
ATOM 2320 C C . GLY A 1 296 ? -16.187 -1.709 22.623 1.00 90.75 296 GLY A C 1
ATOM 2321 O O . GLY A 1 296 ? -16.632 -2.683 22.023 1.00 90.75 296 GLY A O 1
ATOM 2322 N N . LYS A 1 297 ? -16.045 -0.518 22.024 1.00 95.00 297 LYS A N 1
ATOM 2323 C CA . LYS A 1 297 ? -16.295 -0.270 20.590 1.00 95.00 297 LYS A CA 1
ATOM 2324 C C . LYS A 1 297 ? -15.023 0.013 19.794 1.00 95.00 297 LYS A C 1
ATOM 2326 O O . LYS A 1 297 ? -14.979 -0.299 18.608 1.00 95.00 297 LYS A O 1
ATOM 2331 N N . GLY A 1 298 ? -14.016 0.602 20.428 1.00 96.94 298 GLY A N 1
ATOM 2332 C CA . GLY A 1 298 ? -12.747 0.964 19.813 1.00 96.94 298 GLY A CA 1
ATOM 2333 C C . GLY A 1 298 ? -11.565 0.215 20.416 1.00 96.94 298 GLY A C 1
ATOM 2334 O O . GLY A 1 298 ? -11.508 0.013 21.629 1.00 96.94 298 GLY A O 1
ATOM 2335 N N . LEU A 1 299 ? -10.591 -0.141 19.579 1.00 97.25 299 LEU A N 1
ATOM 2336 C CA . LEU A 1 299 ? -9.258 -0.560 20.004 1.00 97.25 299 LEU A CA 1
ATOM 2337 C C . LEU A 1 299 ? -8.202 0.266 19.261 1.00 97.25 299 LEU A C 1
ATOM 2339 O O . LEU A 1 299 ? -8.188 0.306 18.034 1.00 97.25 299 LEU A O 1
ATOM 2343 N N . ILE A 1 300 ? -7.300 0.910 20.006 1.00 95.81 300 ILE A N 1
ATOM 2344 C CA . ILE A 1 300 ? -6.137 1.618 19.452 1.00 95.81 300 ILE A CA 1
ATOM 2345 C C . ILE A 1 300 ? -4.870 0.832 19.790 1.00 95.81 300 ILE A C 1
ATOM 2347 O O . ILE A 1 300 ? -4.691 0.366 20.918 1.00 95.81 300 ILE A O 1
ATOM 2351 N N . CYS A 1 301 ? -3.991 0.680 18.805 1.00 92.81 301 CYS A N 1
ATOM 2352 C CA . CYS A 1 301 ? -2.700 0.012 18.937 1.00 92.81 301 CYS A CA 1
ATOM 2353 C C . CYS A 1 301 ? -1.643 0.714 18.074 1.00 92.81 301 CYS A C 1
ATOM 2355 O O . CYS A 1 301 ? -1.991 1.460 17.165 1.00 92.81 301 CYS A O 1
ATOM 2357 N N . GLY A 1 302 ? -0.358 0.498 18.357 1.00 88.50 302 GLY A N 1
ATOM 2358 C CA . GLY A 1 302 ? 0.725 1.068 17.545 1.00 88.50 302 GLY A CA 1
ATOM 2359 C C . GLY A 1 302 ? 0.936 0.321 16.224 1.00 88.50 302 GLY A C 1
ATOM 2360 O O . GLY A 1 302 ? 1.056 0.913 15.156 1.00 88.50 302 GLY A O 1
ATOM 2361 N N . TRP A 1 303 ? 0.895 -1.007 16.291 1.00 89.75 303 TRP A N 1
ATOM 2362 C CA . TRP A 1 303 ? 1.028 -1.918 15.157 1.00 89.75 303 TRP A CA 1
ATOM 2363 C C . TRP A 1 303 ? -0.083 -2.969 15.199 1.00 89.75 303 TRP A C 1
ATOM 2365 O O . TRP A 1 303 ? -0.514 -3.374 16.284 1.00 89.75 303 TRP A O 1
ATOM 2375 N N . ALA A 1 304 ? -0.529 -3.420 14.028 1.00 91.69 304 ALA A N 1
ATOM 2376 C CA . ALA A 1 304 ? -1.522 -4.475 13.888 1.00 91.69 304 ALA A CA 1
ATOM 2377 C C . ALA A 1 304 ? -1.084 -5.496 12.824 1.00 91.69 304 ALA A C 1
ATOM 2379 O O . ALA A 1 304 ? -0.512 -5.089 11.807 1.00 91.69 304 ALA A O 1
ATOM 2380 N N . PRO A 1 305 ? -1.401 -6.791 13.007 1.00 92.88 305 PRO A N 1
ATOM 2381 C CA . PRO A 1 305 ? -1.175 -7.810 11.989 1.00 92.88 305 PRO A CA 1
ATOM 2382 C C . PRO A 1 305 ? -2.197 -7.646 10.854 1.00 92.88 305 PRO A C 1
ATOM 2384 O O . PRO A 1 305 ? -3.246 -8.286 10.832 1.00 92.88 305 PRO A O 1
ATOM 2387 N N . GLN A 1 306 ? -1.919 -6.722 9.933 1.00 94.19 306 GLN A N 1
ATOM 2388 C CA . GLN A 1 306 ? -2.872 -6.239 8.926 1.00 94.19 306 GLN A CA 1
ATOM 2389 C C . GLN A 1 306 ? -3.561 -7.363 8.143 1.00 94.19 306 GLN A C 1
ATOM 2391 O O . GLN A 1 306 ? -4.781 -7.328 8.006 1.00 94.19 306 GLN A O 1
ATOM 2396 N N . VAL A 1 307 ? -2.815 -8.372 7.686 1.00 93.75 307 VAL A N 1
ATOM 2397 C CA . VAL A 1 307 ? -3.374 -9.497 6.920 1.00 93.75 307 VAL A CA 1
ATOM 2398 C C . VAL A 1 307 ? -4.399 -10.276 7.744 1.00 93.75 307 VAL A C 1
ATOM 2400 O O . VAL A 1 307 ? -5.500 -10.528 7.268 1.00 93.75 307 VAL A O 1
ATOM 2403 N N . GLU A 1 308 ? -4.099 -10.597 9.004 1.00 95.06 308 GLU A N 1
ATOM 2404 C CA . GLU A 1 308 ? -5.050 -11.301 9.873 1.00 95.06 308 GLU A CA 1
ATOM 2405 C C . GLU A 1 308 ? -6.262 -10.452 10.224 1.00 95.06 308 GLU A C 1
ATOM 2407 O O . GLU A 1 308 ? -7.378 -10.963 10.254 1.00 95.06 308 GLU A O 1
ATOM 2412 N N . VAL A 1 309 ? -6.059 -9.157 10.475 1.00 97.31 309 VAL A N 1
ATOM 2413 C CA . VAL A 1 309 ? -7.161 -8.230 10.735 1.00 97.31 309 VAL A CA 1
ATOM 2414 C C . VAL A 1 309 ? -8.092 -8.179 9.525 1.00 97.31 309 VAL A C 1
ATOM 2416 O O . VAL A 1 309 ? -9.303 -8.285 9.693 1.00 97.31 309 VAL A O 1
ATOM 2419 N N . LEU A 1 310 ? -7.553 -8.063 8.310 1.00 97.25 310 LEU A N 1
ATOM 2420 C CA . LEU A 1 310 ? -8.345 -8.061 7.078 1.00 97.25 310 LEU A CA 1
ATOM 2421 C C . LEU A 1 310 ? -9.020 -9.415 6.821 1.00 97.25 310 LEU A C 1
ATOM 2423 O O . LEU A 1 310 ? -10.153 -9.444 6.351 1.00 97.25 310 LEU A O 1
ATOM 2427 N N . ALA A 1 311 ? -8.373 -10.525 7.180 1.00 96.88 311 ALA A N 1
ATOM 2428 C CA . ALA A 1 311 ? -8.948 -11.867 7.097 1.00 96.88 311 ALA A CA 1
ATOM 2429 C C . ALA A 1 311 ? -10.045 -12.133 8.142 1.00 96.88 311 ALA A C 1
ATOM 2431 O O . ALA A 1 311 ? -10.826 -13.080 8.001 1.00 96.88 311 ALA A O 1
ATOM 2432 N N . HIS A 1 312 ? -10.094 -11.346 9.218 1.00 98.19 312 HIS A N 1
ATOM 2433 C CA . HIS A 1 312 ? -10.983 -11.600 10.339 1.00 98.19 312 HIS A CA 1
ATOM 2434 C C . HIS A 1 312 ? -12.442 -11.263 10.002 1.00 98.19 312 HIS A C 1
ATOM 2436 O O . HIS A 1 312 ? -12.765 -10.160 9.567 1.00 98.19 312 HIS A O 1
ATOM 2442 N N . LYS A 1 313 ? -13.367 -12.180 10.319 1.00 98.12 313 LYS A N 1
ATOM 2443 C CA . LYS A 1 313 ? -14.815 -12.062 10.033 1.00 98.12 313 LYS A CA 1
ATOM 2444 C C . LYS A 1 313 ? -15.474 -10.778 10.558 1.00 98.12 313 LYS A C 1
ATOM 2446 O O . LYS A 1 313 ? -16.506 -10.358 10.043 1.00 98.12 313 LYS A O 1
ATOM 2451 N N . ALA A 1 314 ? -14.937 -10.195 11.628 1.00 98.50 314 ALA A N 1
ATOM 2452 C CA . ALA A 1 314 ? -15.472 -8.973 12.228 1.00 98.50 314 ALA A CA 1
ATOM 2453 C C . ALA A 1 314 ? -15.163 -7.717 11.403 1.00 98.50 314 ALA A C 1
ATOM 2455 O O . ALA A 1 314 ? -15.877 -6.721 11.530 1.00 98.50 314 ALA A O 1
ATOM 2456 N N . THR A 1 315 ? -14.133 -7.757 10.560 1.00 98.62 315 THR A N 1
ATOM 2457 C CA . THR A 1 315 ? -13.712 -6.623 9.741 1.00 98.62 315 THR A CA 1
ATOM 2458 C C . THR A 1 315 ? -14.713 -6.409 8.611 1.00 98.62 315 THR A C 1
ATOM 2460 O O . THR A 1 315 ? -14.982 -7.299 7.808 1.00 98.62 315 THR A O 1
ATOM 2463 N N . GLY A 1 316 ? -15.329 -5.229 8.596 1.00 97.81 316 GLY A N 1
ATOM 2464 C CA . GLY A 1 316 ? -16.345 -4.827 7.621 1.00 97.81 316 GLY A CA 1
ATOM 2465 C C . GLY A 1 316 ? -15.888 -3.722 6.673 1.00 97.81 316 GLY A C 1
ATOM 2466 O O . GLY A 1 316 ? -16.529 -3.497 5.652 1.00 97.81 316 GLY A O 1
ATOM 2467 N N . GLY A 1 317 ? -14.785 -3.040 6.982 1.00 97.44 317 GLY A N 1
ATOM 2468 C CA . GLY A 1 317 ? -14.221 -2.009 6.119 1.00 97.44 317 GLY A CA 1
ATOM 2469 C C . GLY A 1 317 ? -12.795 -1.646 6.505 1.00 97.44 317 GLY A C 1
ATOM 2470 O O . GLY A 1 317 ? -12.369 -1.894 7.633 1.00 97.44 317 GLY A O 1
ATOM 2471 N N . PHE A 1 318 ? -12.070 -1.048 5.563 1.00 97.25 318 PHE A N 1
ATOM 2472 C CA . PHE A 1 318 ? -10.672 -0.672 5.728 1.00 97.25 318 PHE A CA 1
ATOM 2473 C C . PHE A 1 318 ? -10.434 0.780 5.299 1.00 97.25 318 PHE A C 1
ATOM 2475 O O . PHE A 1 318 ? -10.571 1.127 4.132 1.00 97.25 318 PHE A O 1
ATOM 2482 N N . VAL A 1 319 ? -10.063 1.650 6.233 1.00 95.44 319 VAL A N 1
ATOM 2483 C CA . VAL A 1 319 ? -9.540 2.985 5.930 1.00 95.44 319 VAL A CA 1
ATOM 2484 C C . VAL A 1 319 ? -8.038 2.856 5.744 1.00 95.44 319 VAL A C 1
ATOM 2486 O O . VAL A 1 319 ? -7.308 2.527 6.683 1.00 95.44 319 VAL A O 1
ATOM 2489 N N . SER A 1 320 ? -7.593 3.105 4.519 1.00 91.19 320 SER A N 1
ATOM 2490 C CA . SER A 1 320 ? -6.229 2.828 4.096 1.00 91.19 320 SER A CA 1
ATOM 2491 C C . SER A 1 320 ? -5.562 4.055 3.492 1.00 91.19 320 SER A C 1
ATOM 2493 O O . SER A 1 320 ? -6.198 4.918 2.887 1.00 91.19 320 SER A O 1
ATOM 2495 N N . HIS A 1 321 ? -4.237 4.080 3.599 1.00 87.69 321 HIS A N 1
ATOM 2496 C CA . HIS A 1 321 ? -3.372 4.945 2.798 1.00 87.69 321 HIS A CA 1
ATOM 2497 C C . HIS A 1 321 ? -3.261 4.507 1.331 1.00 87.69 321 HIS A C 1
ATOM 2499 O O . HIS A 1 321 ? -2.614 5.186 0.540 1.00 87.69 321 HIS A O 1
ATOM 2505 N N . CYS A 1 322 ? -3.847 3.362 0.975 1.00 89.50 322 CYS A N 1
ATOM 2506 C CA . CYS A 1 322 ? -3.922 2.863 -0.393 1.00 89.50 322 CYS A CA 1
ATOM 2507 C C . CYS A 1 322 ? -2.550 2.600 -1.033 1.00 89.50 322 CYS A C 1
ATOM 2509 O O . CYS A 1 322 ? -2.399 2.631 -2.254 1.00 89.50 322 CYS A O 1
ATOM 2511 N N . GLY A 1 323 ? -1.557 2.261 -0.201 1.00 89.06 323 GLY A N 1
ATOM 2512 C CA . GLY A 1 323 ? -0.353 1.578 -0.656 1.00 89.06 323 GLY A CA 1
ATOM 2513 C C . GLY A 1 323 ? -0.714 0.237 -1.291 1.00 89.06 323 GLY A C 1
ATOM 2514 O O . GLY A 1 323 ? -1.662 -0.436 -0.878 1.00 89.06 323 GLY A O 1
ATOM 2515 N N . TRP A 1 324 ? 0.036 -0.148 -2.320 1.00 92.75 324 TRP A N 1
ATOM 2516 C CA . TRP A 1 324 ? -0.387 -1.225 -3.212 1.00 92.75 324 TRP A CA 1
ATOM 2517 C C . TRP A 1 324 ? -0.534 -2.583 -2.514 1.00 92.75 324 TRP A C 1
ATOM 2519 O O . TRP A 1 324 ? -1.526 -3.271 -2.730 1.00 92.75 324 TRP A O 1
ATOM 2529 N N . ASN A 1 325 ? 0.368 -2.921 -1.589 1.00 91.38 325 ASN A N 1
ATOM 2530 C CA . ASN A 1 325 ? 0.248 -4.147 -0.790 1.00 91.38 325 ASN A CA 1
ATOM 2531 C C . ASN A 1 325 ? -1.049 -4.167 0.036 1.00 91.38 325 ASN A C 1
ATOM 2533 O O . ASN A 1 325 ? -1.779 -5.152 0.002 1.00 91.38 325 ASN A O 1
ATOM 2537 N N . SER A 1 326 ? -1.388 -3.056 0.700 1.00 91.94 326 SER A N 1
ATOM 2538 C CA . SER A 1 326 ? -2.637 -2.926 1.462 1.00 91.94 326 SER A CA 1
ATOM 2539 C C . SER A 1 326 ? -3.879 -3.073 0.584 1.00 91.94 326 SER A C 1
ATOM 2541 O O . SER A 1 326 ? -4.857 -3.680 1.015 1.00 91.94 326 SER A O 1
ATOM 2543 N N . ILE A 1 327 ? -3.850 -2.544 -0.645 1.00 93.94 327 ILE A N 1
ATOM 2544 C CA . ILE A 1 327 ? -4.939 -2.733 -1.612 1.00 93.94 327 ILE A CA 1
ATOM 2545 C C . ILE A 1 327 ? -5.090 -4.217 -1.950 1.00 93.94 327 ILE A C 1
ATOM 2547 O O . ILE A 1 327 ? -6.196 -4.746 -1.868 1.00 93.94 327 ILE A O 1
ATOM 2551 N N . LEU A 1 328 ? -3.995 -4.899 -2.301 1.00 94.88 328 LEU A N 1
ATOM 2552 C CA . LEU A 1 328 ? -4.037 -6.312 -2.680 1.00 94.88 328 LEU A CA 1
ATOM 2553 C C . LEU A 1 328 ? -4.499 -7.210 -1.525 1.00 94.88 328 LEU A C 1
ATOM 2555 O O . LEU A 1 328 ? -5.301 -8.111 -1.750 1.00 94.88 328 LEU A O 1
ATOM 2559 N N . GLU A 1 329 ? -4.054 -6.946 -0.296 1.00 95.12 329 GLU A N 1
ATOM 2560 C CA . GLU A 1 329 ? -4.500 -7.669 0.904 1.00 95.12 329 GLU A CA 1
ATOM 2561 C C . GLU A 1 329 ? -5.998 -7.453 1.173 1.00 95.12 329 GLU A C 1
ATOM 2563 O O . GLU A 1 329 ? -6.729 -8.407 1.441 1.00 95.12 329 GLU A O 1
ATOM 2568 N N . SER A 1 330 ? -6.487 -6.215 1.038 1.00 95.56 330 SER A N 1
ATOM 2569 C CA . SER A 1 330 ? -7.913 -5.901 1.194 1.00 95.56 330 SER A CA 1
ATOM 2570 C C . SER A 1 330 ? -8.769 -6.587 0.132 1.00 95.56 330 SER A C 1
ATOM 2572 O O . SER A 1 330 ? -9.817 -7.145 0.454 1.00 95.56 330 SER A O 1
ATOM 2574 N N . LEU A 1 331 ? -8.322 -6.563 -1.130 1.00 95.62 331 LEU A N 1
ATOM 2575 C CA . LEU A 1 331 ? -8.995 -7.228 -2.246 1.00 95.62 331 LEU A CA 1
ATOM 2576 C C . LEU A 1 331 ? -9.036 -8.743 -2.043 1.00 95.62 331 LEU A C 1
ATOM 2578 O O . LEU A 1 331 ? -10.084 -9.351 -2.246 1.00 95.62 331 LEU A O 1
ATOM 2582 N N . TRP A 1 332 ? -7.925 -9.339 -1.601 1.00 96.12 332 TRP A N 1
ATOM 2583 C CA . TRP A 1 332 ? -7.830 -10.774 -1.342 1.00 96.12 332 TRP A CA 1
ATOM 2584 C C . TRP A 1 332 ? -8.841 -11.250 -0.295 1.00 96.12 332 TRP A C 1
ATOM 2586 O O . TRP A 1 332 ? -9.469 -12.293 -0.468 1.00 96.12 332 TRP A O 1
ATOM 2596 N N . HIS A 1 333 ? -9.041 -10.466 0.765 1.00 96.62 333 HIS A N 1
ATOM 2597 C CA . HIS A 1 333 ? -10.002 -10.780 1.824 1.00 96.62 333 HIS A CA 1
ATOM 2598 C C . HIS A 1 333 ? -11.411 -10.216 1.584 1.00 96.62 333 HIS A C 1
ATOM 2600 O O . HIS A 1 333 ? -12.294 -10.403 2.418 1.00 96.62 333 HIS A O 1
ATOM 2606 N N . GLY A 1 334 ? -11.655 -9.552 0.449 1.00 96.50 334 GL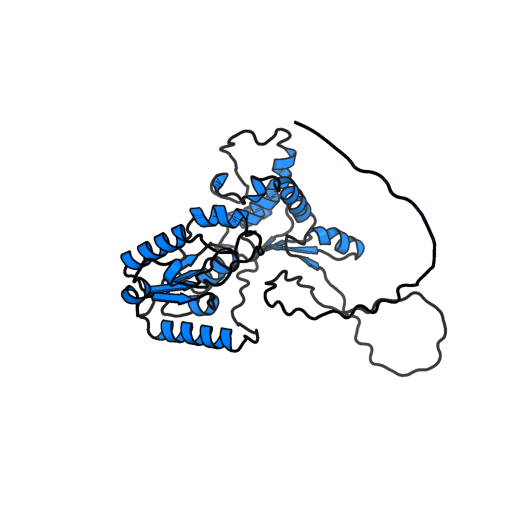Y A N 1
ATOM 2607 C CA . GLY A 1 334 ? -12.969 -9.005 0.105 1.00 96.50 334 GLY A CA 1
ATOM 2608 C C . GLY A 1 334 ? -13.437 -7.872 1.025 1.00 96.50 334 GLY A C 1
ATOM 2609 O O . GLY A 1 334 ? -14.641 -7.653 1.160 1.00 96.50 334 GLY A O 1
ATOM 2610 N N . VAL A 1 335 ? -12.510 -7.155 1.665 1.00 97.62 335 VAL A N 1
ATOM 2611 C CA . VAL A 1 335 ? -12.830 -6.032 2.554 1.00 97.62 335 VAL A CA 1
ATOM 2612 C C . VAL A 1 335 ? -12.932 -4.747 1.724 1.00 97.62 335 VAL A C 1
ATOM 2614 O O . VAL A 1 335 ? -11.983 -4.410 1.010 1.00 97.62 335 VAL A O 1
ATOM 2617 N N . PRO A 1 336 ? -14.047 -3.996 1.790 1.00 95.44 336 PRO A N 1
ATOM 2618 C CA . PRO A 1 336 ? -14.163 -2.728 1.083 1.00 95.44 336 PRO A CA 1
ATOM 2619 C C . PRO A 1 336 ? -13.233 -1.680 1.703 1.00 95.44 336 PRO A C 1
ATOM 2621 O O . PRO A 1 336 ? -13.214 -1.479 2.920 1.00 95.44 336 PRO A O 1
ATOM 2624 N N . SER A 1 337 ? -12.475 -0.994 0.848 1.00 91.12 337 SER A N 1
ATOM 2625 C CA . SER A 1 337 ? -11.525 0.038 1.259 1.00 91.12 337 SER A CA 1
ATOM 2626 C C . SER A 1 337 ? -12.052 1.450 1.001 1.00 91.12 337 SER A C 1
ATOM 2628 O O . SER A 1 337 ? -12.615 1.732 -0.056 1.00 91.12 337 SER A O 1
ATOM 2630 N N . TYR A 1 338 ? -11.804 2.353 1.946 1.00 87.38 338 TYR A N 1
ATOM 2631 C CA . TYR A 1 338 ? -11.941 3.796 1.786 1.00 87.38 338 TYR A CA 1
ATOM 2632 C C . TYR A 1 338 ? -10.547 4.434 1.748 1.00 87.38 338 TYR A C 1
ATOM 2634 O O . TYR A 1 338 ? -9.759 4.279 2.684 1.00 87.38 338 TYR A O 1
ATOM 2642 N N . CYS A 1 339 ? -10.256 5.159 0.667 1.00 76.12 339 CYS A N 1
ATOM 2643 C CA . CYS A 1 339 ? -9.022 5.926 0.508 1.00 76.12 339 CYS A CA 1
ATOM 2644 C C . CYS A 1 339 ? -9.284 7.396 0.838 1.00 76.12 339 CYS A C 1
ATOM 2646 O O . CYS A 1 339 ? -10.030 8.066 0.120 1.00 76.12 339 CYS A O 1
ATOM 2648 N N . ASP A 1 340 ? -8.617 7.931 1.861 1.00 61.84 340 ASP A N 1
ATOM 2649 C CA . ASP A 1 340 ? -8.537 9.383 2.021 1.00 61.84 340 ASP A CA 1
ATOM 2650 C C . ASP A 1 340 ? -7.531 9.947 1.007 1.00 61.84 340 ASP A C 1
ATOM 2652 O O . ASP A 1 340 ? -6.316 9.948 1.218 1.00 61.84 340 ASP A O 1
ATOM 2656 N N . MET A 1 341 ? -8.045 10.438 -0.121 1.00 49.03 341 MET A N 1
ATOM 2657 C CA . MET A 1 341 ? -7.235 11.010 -1.198 1.00 49.03 341 MET A CA 1
ATOM 2658 C C . MET A 1 341 ? -6.377 12.204 -0.747 1.00 49.03 341 MET A C 1
ATOM 2660 O O . MET A 1 341 ? -5.318 12.436 -1.330 1.00 49.03 341 MET A O 1
ATOM 2664 N N . ALA A 1 342 ? -6.772 12.945 0.297 1.00 46.28 342 ALA A N 1
ATOM 2665 C CA . ALA A 1 342 ? -5.968 14.049 0.825 1.00 46.28 342 ALA A CA 1
ATOM 2666 C C . ALA A 1 342 ? -4.726 13.553 1.588 1.00 46.28 342 ALA A C 1
ATOM 2668 O O . ALA A 1 342 ? -3.752 14.301 1.736 1.00 46.28 342 ALA A O 1
ATOM 2669 N N . TYR A 1 343 ? -4.757 12.306 2.061 1.00 50.22 343 TYR A N 1
ATOM 2670 C CA . TYR A 1 343 ? -3.618 11.614 2.644 1.00 50.22 343 TYR A CA 1
ATOM 2671 C C . TYR A 1 343 ? -2.764 10.925 1.581 1.00 50.22 343 TYR A C 1
ATOM 2673 O O . TYR A 1 343 ? -1.559 11.145 1.571 1.00 50.22 343 TYR A O 1
ATOM 2681 N N . VAL A 1 344 ? -3.376 10.182 0.645 1.00 46.38 344 VAL A N 1
ATOM 2682 C CA . VAL A 1 344 ? -2.660 9.493 -0.448 1.00 46.38 344 VAL A CA 1
ATOM 2683 C C . VAL A 1 344 ? -1.724 10.461 -1.164 1.00 46.38 344 VAL A C 1
ATOM 2685 O O . VAL A 1 344 ? -0.548 10.163 -1.268 1.00 46.38 344 VAL A O 1
ATOM 2688 N N . CYS A 1 345 ? -2.186 11.659 -1.534 1.00 34.53 345 CYS A N 1
ATOM 2689 C CA . CYS A 1 345 ? -1.371 12.636 -2.267 1.00 34.53 345 CYS A CA 1
ATOM 2690 C C . CYS A 1 345 ? -0.208 13.239 -1.449 1.00 34.53 345 CYS A C 1
ATOM 2692 O O . CYS A 1 345 ? 0.813 13.623 -2.015 1.00 34.53 345 CYS A O 1
ATOM 2694 N N . ARG A 1 346 ? -0.351 13.342 -0.117 1.00 38.25 346 ARG A N 1
ATOM 2695 C CA . ARG A 1 346 ? 0.695 13.870 0.781 1.00 38.25 346 ARG A CA 1
ATOM 2696 C C . ARG A 1 346 ? 1.682 12.787 1.206 1.00 38.25 346 ARG A C 1
ATOM 2698 O O . ARG A 1 346 ? 2.879 13.030 1.206 1.00 38.25 346 ARG A O 1
ATOM 2705 N N . ALA A 1 347 ? 1.195 11.584 1.491 1.00 35.44 347 ALA A N 1
ATOM 2706 C CA . ALA A 1 347 ? 2.021 10.432 1.815 1.00 35.44 347 ALA A CA 1
ATOM 2707 C C . ALA A 1 347 ? 2.753 9.897 0.576 1.00 35.44 347 ALA A C 1
ATOM 2709 O O . ALA A 1 347 ? 3.907 9.521 0.697 1.00 35.44 347 ALA A O 1
ATOM 2710 N N . THR A 1 348 ? 2.183 9.953 -0.637 1.00 36.50 348 THR A N 1
ATOM 2711 C CA . THR A 1 348 ? 2.907 9.574 -1.869 1.00 36.50 348 THR A CA 1
ATOM 2712 C C . THR A 1 348 ? 4.106 10.474 -2.174 1.00 36.50 348 THR A C 1
ATOM 2714 O O . THR A 1 348 ? 4.961 10.095 -2.967 1.00 36.50 348 THR A O 1
ATOM 2717 N N . ALA A 1 349 ? 4.173 11.673 -1.585 1.00 30.83 349 ALA A N 1
ATOM 2718 C CA . ALA A 1 349 ? 5.347 12.540 -1.664 1.00 30.83 349 ALA A CA 1
ATOM 2719 C C . ALA A 1 349 ? 6.506 12.069 -0.769 1.00 30.83 349 ALA A C 1
ATOM 2721 O O . ALA A 1 349 ? 7.650 12.412 -1.044 1.00 30.83 349 ALA A O 1
ATOM 2722 N N . GLU A 1 350 ? 6.218 11.278 0.269 1.00 28.02 350 GLU A N 1
ATOM 2723 C CA . GLU A 1 350 ? 7.187 10.873 1.297 1.00 28.02 350 GLU A CA 1
ATOM 2724 C C . GLU A 1 350 ? 7.351 9.343 1.431 1.00 28.02 350 GLU A C 1
ATOM 2726 O O . GLU A 1 350 ? 8.300 8.890 2.065 1.00 28.02 350 GLU A O 1
ATOM 2731 N N . CYS A 1 351 ? 6.451 8.540 0.849 1.00 28.52 351 CYS A N 1
ATOM 2732 C CA . CYS A 1 351 ? 6.322 7.096 1.106 1.00 28.52 351 CYS A CA 1
ATOM 2733 C C . CYS A 1 351 ? 6.516 6.189 -0.122 1.00 28.52 351 CYS A C 1
ATOM 2735 O O . CYS A 1 351 ? 6.345 4.978 0.020 1.00 28.52 351 CYS A O 1
ATOM 2737 N N . PHE A 1 352 ? 6.849 6.741 -1.295 1.00 33.22 352 PHE A N 1
ATOM 2738 C CA . PHE A 1 352 ? 7.367 5.954 -2.422 1.00 33.22 352 PHE A CA 1
ATOM 2739 C C . PHE A 1 352 ? 8.837 6.286 -2.632 1.00 33.22 352 PHE A C 1
ATOM 2741 O O . PHE A 1 352 ? 9.154 7.371 -3.178 1.00 33.22 352 PHE A O 1
#

InterPro domains:
  IPR002213 UDP-glucuronosyl/UDP-glucosyltransferase [PF00201] (218-337)
  IPR002213 UDP-glucuronosyl/UDP-glucosyltransferase [cd03784] (66-336)
  IPR050481 UDP-glycosyltransferase, plant-type [PTHR48048] (24-339)

Sequence (352 aa):
MQNLLQPQNPKSNSLMSQNLNQSTHLHKTHSSHQQNLSLFTLKATYPMSRKSSPASSSSHASKSLDSIRVAGLVVDFFCVSMVDVAKELHLPTYLFMTSNAGYLALMLHLPIRHKHNEVEPKDFDPEWLIPGIVHPVPPRVLPGALTDGSYSAYVKVASRFRETRGIIANTFVELETYAINSFFHDGQTPPVYPVGPVIHLEDCQAHSNLEQAQRDKIIRWLDDQPQSSVVFLCFGSMGSFGAEQVKEIAVGLEHSGQRFLWALRMPPPKGKGMMPIDCPNLEEVLPDGFLERTNGKGLICGWAPQVEVLAHKATGGFVSHCGWNSILESLWHGVPSYCDMAYVCRATAECF

Radius of gyration: 27.4 Å; chains: 1; bounding box: 79×89×57 Å